Protein AF-F0W461-F1 (afdb_monomer_lite)

InterPro domains:
  IPR023214 HAD superfamily [G3DSA:3.40.50.1000] (3-139)
  IPR036882 Alba-like domain superfamily [G3DSA:3.30.110.20] (162-262)
  IPR036882 Alba-like domain superfamily [SSF82704] (161-247)

Radius of gyration: 21.93 Å; chains: 1; bounding box: 41×56×68 Å

pLDDT: mean 70.44, std 18.41, range [35.19, 96.44]

Sequence (263 aa):
MERFYESVEFSRNLRAMESAREVLKKFRPYFKVIAITKRPRTMERLTREWLDENFDEVFDRLIFVDFEDKSVLLEKKRDMYAKAKVKVAVGSDASVLPVGGGVKFSIMVNHVPWNEAEYPDTTKVSNWSGMAAVLQSIVDDLQLSYSDNIRPAPRLSSFEDDLVTISRKKPAGFYAHYITNKFEGQQRKSVRMQATYDAISTAIQATEVLRMEKKAIISKISTECAHDPSRPSRSRLVPRIELLLTRVQSEHAETATATKMLE

Structure (mmCIF, N/CA/C/O backbone):
data_AF-F0W461-F1
#
_entry.id   AF-F0W461-F1
#
loop_
_atom_site.group_PDB
_atom_site.id
_atom_site.type_symbol
_atom_site.label_atom_id
_atom_site.label_alt_id
_atom_site.label_comp_id
_atom_site.label_asym_id
_atom_site.label_entity_id
_atom_site.label_seq_id
_atom_site.pdbx_PDB_ins_code
_atom_site.Cartn_x
_atom_site.Cartn_y
_atom_site.Cartn_z
_atom_site.occupancy
_atom_site.B_iso_or_equiv
_atom_site.auth_seq_id
_atom_site.auth_comp_id
_atom_site.auth_asym_id
_atom_site.auth_atom_id
_atom_site.pdbx_PDB_model_num
ATOM 1 N N . MET A 1 1 ? 16.818 -1.080 -14.090 1.00 57.19 1 MET A N 1
ATOM 2 C CA . MET A 1 1 ? 16.153 -0.985 -12.771 1.00 57.19 1 MET A CA 1
ATOM 3 C C . MET A 1 1 ? 16.737 -1.965 -11.758 1.00 57.19 1 MET A C 1
ATOM 5 O O . MET A 1 1 ? 16.985 -1.537 -10.644 1.00 57.19 1 MET A O 1
ATOM 9 N N . GLU A 1 2 ? 17.031 -3.220 -12.124 1.00 58.91 2 GLU A N 1
ATOM 10 C CA . GLU A 1 2 ? 17.626 -4.222 -11.208 1.00 58.91 2 GLU A CA 1
ATOM 11 C C . GLU A 1 2 ? 18.912 -3.738 -10.512 1.00 58.91 2 GLU A C 1
ATOM 13 O O . GLU A 1 2 ? 18.986 -3.783 -9.288 1.00 58.91 2 GLU A O 1
ATOM 18 N N . ARG A 1 3 ? 19.835 -3.102 -11.251 1.00 66.88 3 ARG A N 1
ATOM 19 C CA . ARG A 1 3 ? 21.075 -2.523 -10.688 1.00 66.88 3 ARG A CA 1
ATOM 20 C C . ARG A 1 3 ? 20.871 -1.511 -9.550 1.00 66.88 3 ARG A C 1
ATOM 22 O O . ARG A 1 3 ? 21.762 -1.344 -8.729 1.00 66.88 3 ARG A O 1
ATOM 29 N N . PHE A 1 4 ? 19.736 -0.806 -9.504 1.00 75.88 4 PHE A N 1
ATOM 30 C CA . PHE A 1 4 ? 19.459 0.140 -8.415 1.00 75.88 4 PHE A CA 1
ATOM 31 C C . PHE A 1 4 ? 19.073 -0.592 -7.128 1.00 75.88 4 PHE A C 1
ATOM 33 O O . PHE A 1 4 ? 19.541 -0.229 -6.055 1.00 75.88 4 PHE A O 1
ATOM 40 N N . TYR A 1 5 ? 18.267 -1.649 -7.229 1.00 72.69 5 TYR A N 1
ATOM 41 C CA . TYR A 1 5 ? 17.837 -2.431 -6.068 1.00 72.69 5 TYR A CA 1
ATOM 42 C C . TYR A 1 5 ? 18.976 -3.234 -5.431 1.00 72.69 5 TYR A C 1
ATOM 44 O O . TYR A 1 5 ? 18.935 -3.511 -4.237 1.00 72.69 5 TYR A O 1
ATOM 52 N N . GLU A 1 6 ? 20.005 -3.551 -6.213 1.00 73.62 6 GLU A N 1
ATOM 53 C CA . GLU A 1 6 ? 21.242 -4.192 -5.752 1.00 73.62 6 GLU A CA 1
ATOM 54 C C . GLU A 1 6 ? 22.267 -3.191 -5.192 1.00 73.62 6 GLU A C 1
ATOM 56 O O . GLU A 1 6 ? 23.310 -3.588 -4.676 1.00 73.62 6 GLU A O 1
ATOM 61 N N . SER A 1 7 ? 22.000 -1.884 -5.289 1.00 76.00 7 SER A N 1
ATOM 62 C CA . SER A 1 7 ? 22.949 -0.858 -4.860 1.00 76.00 7 SER A CA 1
ATOM 63 C C . SER A 1 7 ? 23.025 -0.714 -3.333 1.00 76.00 7 SER A C 1
ATOM 65 O O . SER A 1 7 ? 22.067 -0.961 -2.590 1.00 76.00 7 SER A O 1
ATOM 67 N N . VAL A 1 8 ? 24.177 -0.232 -2.855 1.00 73.31 8 VAL A N 1
ATOM 68 C CA . VAL A 1 8 ? 24.368 0.179 -1.450 1.00 73.31 8 VAL A CA 1
ATOM 69 C C . VAL A 1 8 ? 23.391 1.295 -1.076 1.00 73.31 8 VAL A C 1
ATOM 71 O O . VAL A 1 8 ? 22.856 1.306 0.030 1.00 73.31 8 VAL A O 1
ATOM 74 N N . GLU A 1 9 ? 23.101 2.185 -2.025 1.00 77.56 9 GLU A N 1
ATOM 75 C CA . GLU A 1 9 ? 22.198 3.312 -1.820 1.00 77.56 9 GLU A CA 1
ATOM 76 C C . GLU A 1 9 ? 20.792 2.844 -1.435 1.00 77.56 9 GLU A C 1
ATOM 78 O O . GLU A 1 9 ? 20.212 3.312 -0.458 1.00 77.56 9 GLU A O 1
ATOM 83 N N . PHE A 1 10 ? 20.271 1.843 -2.146 1.00 74.44 10 PHE A N 1
ATOM 84 C CA . PHE A 1 10 ? 18.963 1.276 -1.845 1.00 74.44 10 PHE A CA 1
ATOM 85 C C . PHE A 1 10 ? 18.960 0.455 -0.549 1.00 74.44 10 PHE A C 1
ATOM 87 O O . PHE A 1 10 ? 18.017 0.543 0.232 1.00 74.44 10 PHE A O 1
ATOM 94 N N . SER A 1 11 ? 19.998 -0.355 -0.324 1.00 69.12 11 SER A N 1
ATOM 95 C CA . SER A 1 11 ? 20.036 -1.299 0.802 1.00 69.12 11 SER A CA 1
ATOM 96 C C . SER A 1 11 ? 20.380 -0.663 2.150 1.00 69.12 11 SER A C 1
ATOM 98 O O . SER A 1 11 ? 20.029 -1.236 3.178 1.00 69.12 11 SER A O 1
ATOM 100 N N . ARG A 1 12 ? 21.065 0.489 2.173 1.00 69.94 12 ARG A N 1
ATOM 101 C CA . ARG A 1 12 ? 21.539 1.118 3.421 1.00 69.94 12 ARG A CA 1
ATOM 102 C C . ARG A 1 12 ? 21.211 2.600 3.566 1.00 69.94 12 ARG A C 1
ATOM 104 O O . ARG A 1 12 ? 21.126 3.073 4.694 1.00 69.94 12 ARG A O 1
ATOM 111 N N . ASN A 1 13 ? 21.017 3.327 2.466 1.00 79.62 13 ASN A N 1
ATOM 112 C CA . ASN A 1 13 ? 20.904 4.790 2.501 1.00 79.62 13 ASN A CA 1
ATOM 113 C C . ASN A 1 13 ? 19.500 5.306 2.166 1.00 79.62 13 ASN A C 1
ATOM 115 O O . ASN A 1 13 ? 19.282 6.518 2.167 1.00 79.62 13 ASN A O 1
ATOM 119 N N . LEU A 1 14 ? 18.533 4.421 1.903 1.00 82.69 14 LEU A N 1
ATOM 120 C CA . LEU A 1 14 ? 17.164 4.835 1.632 1.00 82.69 14 LEU A CA 1
ATOM 121 C C . LEU A 1 14 ? 16.544 5.421 2.908 1.00 82.69 14 LEU A C 1
ATOM 123 O O . LEU A 1 14 ? 16.196 4.693 3.834 1.00 82.69 14 LEU A O 1
ATOM 127 N N . ARG A 1 15 ? 16.405 6.746 2.956 1.00 86.62 15 ARG A N 1
ATOM 128 C CA . ARG A 1 15 ? 15.787 7.456 4.081 1.00 86.62 15 ARG A CA 1
ATOM 129 C C . ARG A 1 15 ? 14.296 7.647 3.846 1.00 86.62 15 ARG A C 1
ATOM 131 O O . ARG A 1 15 ? 13.865 7.910 2.722 1.00 86.62 15 ARG A O 1
ATOM 138 N N . ALA A 1 16 ? 13.509 7.536 4.911 1.00 88.94 16 ALA A N 1
ATOM 139 C CA . ALA A 1 16 ? 12.128 7.990 4.876 1.00 88.94 16 ALA A CA 1
ATOM 140 C C . ALA A 1 16 ? 12.073 9.510 4.684 1.00 88.94 16 ALA A C 1
ATOM 142 O O . ALA A 1 16 ? 12.964 10.242 5.119 1.00 88.94 16 ALA A O 1
ATOM 143 N N . MET A 1 17 ? 11.022 9.980 4.015 1.00 88.75 17 MET A N 1
ATOM 144 C CA . MET A 1 17 ? 10.790 11.414 3.891 1.00 88.75 17 MET A CA 1
ATOM 145 C C . MET A 1 17 ? 10.491 12.013 5.264 1.00 88.75 17 MET A C 1
ATOM 147 O O . MET A 1 17 ? 9.728 11.442 6.045 1.00 88.75 17 MET A O 1
ATOM 151 N N . GLU A 1 18 ? 11.066 13.183 5.525 1.00 89.19 18 GLU A N 1
ATOM 152 C CA . GLU A 1 18 ? 10.850 13.924 6.763 1.00 89.19 18 GLU A CA 1
ATOM 153 C C . GLU A 1 18 ? 9.355 14.181 7.005 1.00 89.19 18 GLU A C 1
ATOM 155 O O . GLU A 1 18 ? 8.600 14.455 6.069 1.00 89.19 18 GLU A O 1
ATOM 160 N N . SER A 1 19 ? 8.926 14.081 8.266 1.00 92.06 19 SER A N 1
ATOM 161 C CA . SER A 1 19 ? 7.537 14.260 8.723 1.00 92.06 19 SER A CA 1
ATOM 162 C C . SER A 1 19 ? 6.513 13.237 8.200 1.00 92.06 19 SER A C 1
ATOM 164 O O . SER A 1 19 ? 5.356 13.260 8.622 1.00 92.06 19 SER A O 1
ATOM 166 N N . ALA A 1 20 ? 6.880 12.330 7.286 1.00 93.75 20 ALA A N 1
ATOM 167 C CA . ALA A 1 20 ? 5.930 11.386 6.694 1.00 93.75 20 ALA A CA 1
ATOM 168 C C . ALA A 1 20 ? 5.354 10.417 7.733 1.00 93.75 20 ALA A C 1
ATOM 170 O O . ALA A 1 20 ? 4.150 10.154 7.750 1.00 93.75 20 ALA A O 1
ATOM 171 N N . ARG A 1 21 ? 6.214 9.893 8.613 1.00 94.56 21 ARG A N 1
ATOM 172 C CA . ARG A 1 21 ? 5.827 8.948 9.663 1.00 94.56 21 ARG A CA 1
ATOM 173 C C . ARG A 1 21 ? 4.859 9.597 10.646 1.00 94.56 21 ARG A C 1
ATOM 175 O O . ARG A 1 21 ? 3.813 9.028 10.943 1.00 94.56 21 ARG A O 1
ATOM 182 N N . GLU A 1 22 ? 5.202 10.782 11.130 1.00 94.69 22 GLU A N 1
ATOM 183 C CA . GLU A 1 22 ? 4.470 11.534 12.145 1.00 94.69 22 GLU A CA 1
ATOM 184 C C . GLU A 1 22 ? 3.078 11.906 11.635 1.00 94.69 22 GLU A C 1
ATOM 186 O O . GLU A 1 22 ? 2.077 11.694 12.323 1.00 94.69 22 GLU A O 1
ATOM 191 N N . VAL A 1 23 ? 3.007 12.392 10.393 1.00 95.69 23 VAL A N 1
ATOM 192 C CA . VAL A 1 23 ? 1.745 12.754 9.748 1.00 95.69 23 VAL A CA 1
ATOM 193 C C . VAL A 1 23 ? 0.872 11.521 9.551 1.00 95.69 23 VAL A C 1
ATOM 195 O O . VAL A 1 23 ? -0.271 11.514 9.997 1.00 95.69 23 VAL A O 1
ATOM 198 N N . LEU A 1 24 ? 1.390 10.441 8.962 1.00 95.19 24 LEU A N 1
ATOM 199 C CA . LEU A 1 24 ? 0.585 9.234 8.758 1.00 95.19 24 LEU A CA 1
ATOM 200 C C . LEU A 1 24 ? 0.122 8.613 10.084 1.00 95.19 24 LEU A C 1
ATOM 202 O O . LEU A 1 24 ? -1.032 8.196 10.190 1.00 95.19 24 LEU A O 1
ATOM 206 N N . LYS A 1 25 ? 0.976 8.602 11.118 1.00 93.75 25 LYS A N 1
ATOM 207 C CA . LYS A 1 25 ? 0.617 8.084 12.447 1.00 93.75 25 LYS A CA 1
ATOM 208 C C . LYS A 1 25 ? -0.496 8.914 13.093 1.00 93.75 25 LYS A C 1
ATOM 210 O O . LYS A 1 25 ? -1.434 8.328 13.629 1.00 93.75 25 LYS A O 1
ATOM 215 N N . LYS A 1 26 ? -0.459 10.249 12.966 1.00 94.50 26 LYS A N 1
ATOM 216 C CA . LYS A 1 26 ? -1.518 11.157 13.451 1.00 94.50 26 LYS A CA 1
ATOM 217 C C . LYS A 1 26 ? -2.892 10.841 12.851 1.00 94.50 26 LYS A C 1
ATOM 219 O O . LYS A 1 26 ? -3.898 10.999 13.535 1.00 94.50 26 LYS A O 1
ATOM 224 N N . PHE A 1 27 ? -2.940 10.397 11.596 1.00 95.06 27 PHE A N 1
ATOM 225 C CA . PHE A 1 27 ? -4.190 10.175 10.864 1.00 95.06 27 PHE A CA 1
ATOM 226 C C . PHE A 1 27 ? -4.695 8.720 10.869 1.00 95.06 27 PHE A C 1
ATOM 228 O O . PHE A 1 27 ? -5.813 8.465 10.418 1.00 95.06 27 PHE A O 1
ATOM 235 N N . ARG A 1 28 ? -3.953 7.772 11.459 1.00 93.44 28 ARG A N 1
ATOM 236 C CA . ARG A 1 28 ? -4.424 6.390 11.692 1.00 93.44 28 ARG A CA 1
ATOM 237 C C . ARG A 1 28 ? -5.788 6.253 12.386 1.00 93.44 28 ARG A C 1
ATOM 239 O O . ARG A 1 28 ? -6.515 5.332 12.027 1.00 93.44 28 ARG A O 1
ATOM 246 N N . PRO A 1 29 ? -6.172 7.115 13.347 1.00 94.12 29 PRO A N 1
ATOM 247 C CA . PRO A 1 29 ? -7.510 7.063 13.935 1.00 94.12 29 PRO A CA 1
ATOM 248 C C . PRO A 1 29 ? -8.658 7.181 12.940 1.00 94.12 29 PRO A C 1
ATOM 250 O O . PRO A 1 29 ? -9.742 6.672 13.204 1.00 94.12 29 PRO A O 1
ATOM 253 N N . TYR A 1 30 ? -8.419 7.837 11.806 1.00 94.44 30 TYR A N 1
ATOM 254 C CA . TYR A 1 30 ? -9.434 8.108 10.792 1.00 94.44 30 TYR A CA 1
ATOM 255 C C . TYR A 1 30 ? -9.318 7.169 9.588 1.00 94.44 30 TYR A C 1
ATOM 257 O O . TYR A 1 30 ? -10.312 6.882 8.919 1.00 94.44 30 TYR A O 1
ATOM 265 N N . PHE A 1 31 ? -8.109 6.674 9.299 1.00 93.25 31 PHE A N 1
ATOM 266 C CA . PHE A 1 31 ? -7.825 5.900 8.096 1.00 93.25 31 PHE A CA 1
ATOM 267 C C . PHE A 1 31 ? -7.134 4.573 8.392 1.00 93.25 31 PHE A C 1
ATOM 269 O O . PHE A 1 31 ? -6.192 4.495 9.176 1.00 93.25 31 PHE A O 1
ATOM 276 N N . LYS A 1 32 ? -7.514 3.547 7.624 1.00 91.19 32 LYS A N 1
ATOM 277 C CA . LYS A 1 32 ? -6.638 2.395 7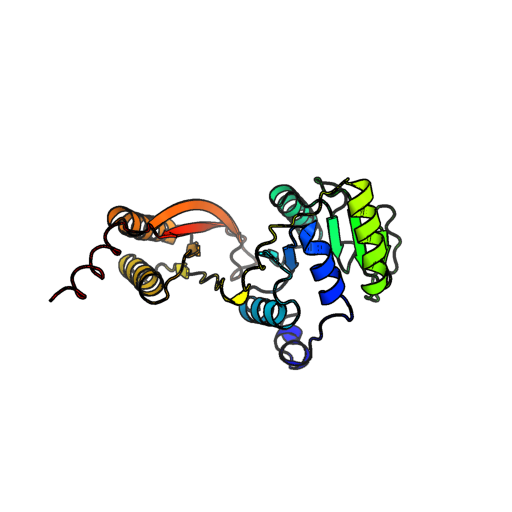.389 1.00 91.19 32 LYS A CA 1
ATOM 278 C C . LYS A 1 32 ? -5.603 2.764 6.337 1.00 91.19 32 LYS A C 1
ATOM 280 O O . LYS A 1 32 ? -5.967 3.230 5.256 1.00 91.19 32 LYS A O 1
ATOM 285 N N . VAL A 1 33 ? -4.333 2.520 6.631 1.00 93.75 33 VAL A N 1
ATOM 286 C CA . VAL A 1 33 ? -3.217 2.947 5.784 1.00 93.75 33 VAL A CA 1
ATOM 287 C C . VAL A 1 33 ? -2.621 1.733 5.082 1.00 93.75 33 VAL A C 1
ATOM 289 O O . VAL A 1 33 ? -2.195 0.768 5.715 1.00 93.75 33 VAL A O 1
ATOM 292 N N . ILE A 1 34 ? -2.585 1.772 3.751 1.00 91.19 34 ILE A N 1
ATOM 293 C CA . ILE A 1 34 ? -2.078 0.681 2.914 1.00 91.19 34 ILE A CA 1
ATOM 294 C C . ILE A 1 34 ? -0.915 1.208 2.078 1.00 91.19 34 ILE A C 1
ATOM 296 O O . ILE A 1 34 ? -1.069 2.178 1.339 1.00 91.19 34 ILE A O 1
ATOM 300 N N . ALA A 1 35 ? 0.235 0.543 2.157 1.00 91.94 35 ALA A N 1
ATOM 301 C CA . ALA A 1 35 ? 1.358 0.796 1.268 1.00 91.94 35 ALA A CA 1
ATOM 302 C C . ALA A 1 35 ? 1.169 0.015 -0.038 1.00 91.94 35 ALA A C 1
ATOM 304 O O . ALA A 1 35 ? 0.928 -1.193 -0.021 1.00 91.94 35 ALA A O 1
ATOM 305 N N . ILE A 1 36 ? 1.301 0.689 -1.181 1.00 88.00 36 ILE A N 1
ATOM 306 C CA . ILE A 1 36 ? 1.230 0.064 -2.507 1.00 88.00 36 ILE A CA 1
ATOM 307 C C . ILE A 1 36 ? 2.502 0.420 -3.267 1.00 88.00 36 ILE A C 1
ATOM 309 O O . ILE A 1 36 ? 2.818 1.596 -3.432 1.00 88.00 36 ILE A O 1
ATOM 313 N N . THR A 1 37 ? 3.246 -0.585 -3.726 1.00 86.94 37 THR A N 1
ATOM 314 C CA . THR A 1 37 ? 4.564 -0.373 -4.333 1.00 86.94 37 THR A CA 1
ATOM 315 C C . THR A 1 37 ? 4.760 -1.178 -5.613 1.00 86.94 37 THR A C 1
ATOM 317 O O . THR A 1 37 ? 4.318 -2.319 -5.719 1.00 86.94 37 THR A O 1
ATOM 320 N N . LYS A 1 38 ? 5.447 -0.584 -6.593 1.00 81.31 38 LYS A N 1
ATOM 321 C CA . LYS A 1 38 ? 5.915 -1.262 -7.809 1.00 81.31 38 LYS A CA 1
ATOM 322 C C . LYS A 1 38 ? 7.389 -1.617 -7.605 1.00 81.31 38 LYS A C 1
ATOM 324 O O . LYS A 1 38 ? 8.271 -0.847 -7.973 1.00 81.31 38 LYS A O 1
ATOM 329 N N . ARG A 1 39 ? 7.649 -2.739 -6.933 1.00 77.62 39 ARG A N 1
ATOM 330 C CA . ARG A 1 39 ? 8.998 -3.266 -6.665 1.00 77.62 39 ARG A CA 1
ATOM 331 C C . ARG A 1 39 ? 9.071 -4.736 -7.076 1.00 77.62 39 ARG A C 1
ATOM 333 O O . ARG A 1 39 ? 8.047 -5.419 -7.004 1.00 77.62 39 ARG A O 1
ATOM 340 N N . PRO A 1 40 ? 10.255 -5.243 -7.468 1.00 73.25 40 PRO A N 1
ATOM 341 C CA . PRO A 1 40 ? 10.425 -6.665 -7.729 1.00 73.25 40 PRO A CA 1
ATOM 342 C C . PRO A 1 40 ? 10.106 -7.471 -6.472 1.00 73.25 40 PRO A C 1
ATOM 344 O O . PRO A 1 40 ? 10.426 -7.046 -5.361 1.00 73.25 40 PRO A O 1
ATOM 347 N N . ARG A 1 41 ? 9.531 -8.663 -6.648 1.00 73.00 41 ARG A N 1
ATOM 348 C CA . ARG A 1 41 ? 9.213 -9.568 -5.530 1.00 73.00 41 ARG A CA 1
ATOM 349 C C . ARG A 1 41 ? 10.443 -9.998 -4.738 1.00 73.00 41 ARG A C 1
ATOM 351 O O . ARG A 1 41 ? 10.345 -10.233 -3.543 1.00 73.00 41 ARG A O 1
ATOM 358 N N . THR A 1 42 ? 11.613 -10.021 -5.368 1.00 70.94 42 THR A N 1
ATOM 359 C CA . THR A 1 42 ? 12.894 -10.263 -4.690 1.00 70.94 42 THR A CA 1
ATOM 360 C C . THR A 1 42 ? 13.205 -9.225 -3.605 1.00 70.94 42 THR A C 1
ATOM 362 O O . THR A 1 42 ? 13.918 -9.538 -2.658 1.00 70.94 42 THR A O 1
ATOM 365 N N . MET A 1 43 ? 12.624 -8.021 -3.685 1.00 76.25 43 MET A N 1
ATOM 366 C CA . MET A 1 43 ? 12.817 -6.932 -2.717 1.00 76.25 43 MET A CA 1
ATOM 367 C C . MET A 1 43 ? 11.737 -6.886 -1.636 1.00 76.25 43 MET A C 1
ATOM 369 O O . MET A 1 43 ? 11.676 -5.926 -0.864 1.00 76.25 43 MET A O 1
ATOM 373 N N . GLU A 1 44 ? 10.852 -7.881 -1.590 1.00 79.88 44 GLU A N 1
ATOM 374 C CA . GLU A 1 44 ? 9.681 -7.851 -0.723 1.00 79.88 44 GLU A CA 1
ATOM 375 C C . GLU A 1 44 ? 10.056 -7.820 0.760 1.00 79.88 44 GLU A C 1
ATOM 377 O O . GLU A 1 44 ? 9.621 -6.915 1.473 1.00 79.88 44 GLU A O 1
ATOM 382 N N . ARG A 1 45 ? 10.925 -8.741 1.196 1.00 81.62 45 ARG A N 1
ATOM 383 C CA . ARG A 1 45 ? 11.397 -8.803 2.586 1.00 81.62 45 ARG A CA 1
ATOM 384 C C . ARG A 1 45 ? 12.051 -7.491 3.019 1.00 81.62 45 ARG A C 1
ATOM 386 O O . ARG A 1 45 ? 11.594 -6.873 3.972 1.00 81.62 45 ARG A O 1
ATOM 393 N N . LEU A 1 46 ? 13.030 -7.021 2.243 1.00 83.00 46 LEU A N 1
ATOM 394 C CA . LEU A 1 46 ? 13.744 -5.769 2.519 1.00 83.00 46 LEU A CA 1
ATOM 395 C C . LEU A 1 46 ? 12.798 -4.565 2.582 1.00 83.00 46 LEU A C 1
ATOM 397 O O . LEU A 1 46 ? 12.968 -3.676 3.404 1.00 83.00 46 LEU A O 1
ATOM 401 N N . THR A 1 47 ? 11.774 -4.525 1.726 1.00 87.69 47 THR A N 1
ATOM 402 C CA . THR A 1 47 ? 10.787 -3.437 1.745 1.00 87.69 47 THR A CA 1
ATOM 403 C C . THR A 1 47 ? 9.914 -3.485 2.998 1.00 87.69 47 THR A C 1
ATOM 405 O O . THR A 1 47 ? 9.594 -2.434 3.542 1.00 87.69 47 THR A O 1
ATOM 408 N N . ARG A 1 48 ? 9.522 -4.680 3.456 1.00 87.81 48 ARG A N 1
ATOM 409 C CA . ARG A 1 48 ? 8.734 -4.861 4.684 1.00 87.81 48 ARG A CA 1
ATOM 410 C C . ARG A 1 48 ? 9.530 -4.455 5.919 1.00 87.81 48 ARG A C 1
ATOM 412 O O . ARG A 1 48 ? 9.025 -3.673 6.711 1.00 87.81 48 ARG A O 1
ATOM 419 N N . GLU A 1 49 ? 10.764 -4.942 6.035 1.00 88.31 49 GLU A N 1
ATOM 420 C CA . GLU A 1 49 ? 11.690 -4.596 7.122 1.00 88.31 49 GLU A CA 1
ATOM 421 C C . GLU A 1 49 ? 11.923 -3.083 7.168 1.00 88.31 49 GLU A C 1
ATOM 423 O O . GLU A 1 49 ? 11.693 -2.450 8.193 1.00 88.31 49 GLU A O 1
ATOM 428 N N . TRP A 1 50 ? 12.238 -2.476 6.020 1.00 90.88 50 TRP A N 1
ATOM 429 C CA . TRP A 1 50 ? 12.439 -1.032 5.929 1.00 90.88 50 TRP A CA 1
ATOM 430 C C . TRP A 1 50 ? 11.195 -0.226 6.335 1.00 90.88 50 TRP A C 1
ATOM 432 O O . TRP A 1 50 ? 11.317 0.805 6.996 1.00 90.88 50 TRP A O 1
ATOM 442 N N . LEU A 1 51 ? 9.990 -0.673 5.955 1.00 93.06 51 LEU A N 1
ATOM 443 C CA . LEU A 1 51 ? 8.745 -0.016 6.362 1.00 93.06 51 LEU A CA 1
ATOM 444 C C . LEU A 1 51 ? 8.474 -0.173 7.860 1.00 93.06 51 LEU A C 1
ATOM 446 O O . LEU A 1 51 ? 8.052 0.797 8.475 1.00 93.06 51 LEU A O 1
ATOM 450 N N . ASP A 1 52 ? 8.730 -1.338 8.450 1.00 90.44 52 ASP A N 1
ATOM 451 C CA . ASP A 1 52 ? 8.573 -1.529 9.896 1.00 90.44 52 ASP A CA 1
ATOM 452 C C . ASP A 1 52 ? 9.549 -0.650 10.689 1.00 90.44 52 ASP A C 1
ATOM 454 O O . ASP A 1 52 ? 9.170 -0.063 11.698 1.00 90.44 52 ASP A O 1
ATOM 458 N N . GLU A 1 53 ? 10.788 -0.503 10.214 1.00 91.44 53 GLU A N 1
ATOM 459 C CA . GLU A 1 53 ? 11.804 0.340 10.855 1.00 91.44 53 GLU A CA 1
ATOM 460 C C . GLU A 1 53 ? 11.471 1.836 10.763 1.00 91.44 53 GLU A C 1
ATOM 462 O O . GLU A 1 53 ? 11.587 2.575 11.743 1.00 91.44 53 GLU A O 1
ATOM 467 N N . ASN A 1 54 ? 11.047 2.301 9.585 1.00 93.56 54 ASN A N 1
ATOM 468 C CA . ASN A 1 54 ? 10.865 3.730 9.314 1.00 93.56 54 ASN A CA 1
ATOM 469 C C . ASN A 1 54 ? 9.436 4.227 9.575 1.00 93.56 54 ASN A C 1
ATOM 471 O O . ASN A 1 54 ? 9.218 5.417 9.794 1.00 93.56 54 ASN A O 1
ATOM 475 N N . PHE A 1 55 ? 8.455 3.329 9.537 1.00 94.00 55 PHE A N 1
ATOM 476 C CA . PHE A 1 55 ? 7.026 3.617 9.635 1.00 94.00 55 PHE A CA 1
ATOM 477 C C . PHE A 1 55 ? 6.345 2.654 10.613 1.00 94.00 55 PHE A C 1
ATOM 479 O O . PHE A 1 55 ? 5.266 2.121 10.344 1.00 94.00 55 PHE A O 1
ATOM 486 N N . ASP A 1 56 ? 6.985 2.453 11.765 1.00 89.56 56 ASP A N 1
ATOM 487 C CA . ASP A 1 56 ? 6.493 1.577 12.824 1.00 89.56 56 ASP A CA 1
ATOM 488 C C . ASP A 1 56 ? 5.046 1.911 13.220 1.00 89.56 56 ASP A C 1
ATOM 490 O O . ASP A 1 56 ? 4.702 3.065 13.514 1.00 89.56 56 ASP A O 1
ATOM 494 N N . GLU A 1 57 ? 4.212 0.871 13.201 1.00 88.06 57 GLU A N 1
ATOM 495 C CA . GLU A 1 57 ? 2.768 0.908 13.441 1.00 88.06 57 GLU A CA 1
ATOM 496 C C . GLU A 1 57 ? 1.979 1.841 12.507 1.00 88.06 57 GLU A C 1
ATOM 498 O O . GLU A 1 57 ? 0.880 2.261 12.863 1.00 88.06 57 GLU A O 1
ATOM 503 N N . VAL A 1 58 ? 2.490 2.185 11.320 1.00 93.25 58 VAL A N 1
ATOM 504 C CA . VAL A 1 58 ? 1.780 3.066 10.375 1.00 93.25 58 VAL A CA 1
ATOM 505 C C . VAL A 1 58 ? 0.919 2.294 9.389 1.00 93.25 58 VAL A C 1
ATOM 507 O O . VAL A 1 58 ? -0.227 2.676 9.169 1.00 93.25 58 VAL A O 1
ATOM 510 N N . PHE A 1 59 ? 1.451 1.238 8.777 1.00 93.19 59 PHE A N 1
ATOM 511 C CA . PHE A 1 59 ? 0.809 0.557 7.654 1.00 93.19 59 PHE A CA 1
ATOM 512 C C . PHE A 1 59 ? 0.103 -0.721 8.094 1.00 93.19 59 PHE A C 1
ATOM 514 O O . PHE A 1 59 ? 0.720 -1.639 8.620 1.00 93.19 59 PHE A O 1
ATOM 521 N N . ASP A 1 60 ? -1.191 -0.826 7.802 1.00 86.50 60 ASP A N 1
ATOM 522 C CA . ASP A 1 60 ? -1.978 -2.026 8.098 1.00 86.50 60 ASP A CA 1
ATOM 523 C C . ASP A 1 60 ? -1.721 -3.149 7.088 1.00 86.50 60 ASP A C 1
ATOM 525 O O . ASP A 1 60 ? -1.978 -4.324 7.360 1.00 86.50 60 ASP A O 1
ATOM 529 N N . ARG A 1 61 ? -1.262 -2.787 5.884 1.00 86.25 61 ARG A N 1
ATOM 530 C CA . ARG A 1 61 ? -1.002 -3.727 4.794 1.00 86.25 61 ARG A CA 1
ATOM 531 C C . ARG A 1 61 ? -0.003 -3.164 3.789 1.00 86.25 61 ARG A C 1
ATOM 533 O O . ARG A 1 61 ? 0.002 -1.968 3.512 1.00 86.25 61 ARG A O 1
ATOM 540 N N . LEU A 1 62 ? 0.761 -4.061 3.171 1.00 86.88 62 LEU A N 1
ATOM 541 C CA . LEU A 1 62 ? 1.604 -3.796 2.008 1.00 86.88 62 LEU A CA 1
ATOM 542 C C . LEU A 1 62 ? 1.118 -4.615 0.804 1.00 86.88 62 LEU A C 1
ATOM 544 O O . LEU A 1 62 ? 0.800 -5.798 0.934 1.00 86.88 62 LEU A O 1
ATOM 548 N N . ILE A 1 63 ? 1.047 -3.981 -0.365 1.00 82.44 63 ILE A N 1
ATOM 549 C CA . ILE A 1 63 ? 0.668 -4.599 -1.637 1.00 82.44 63 ILE A CA 1
ATOM 550 C C . ILE A 1 63 ? 1.754 -4.295 -2.669 1.00 82.44 63 ILE A C 1
ATOM 552 O O . ILE A 1 63 ? 2.092 -3.139 -2.917 1.00 82.44 63 ILE A O 1
ATOM 556 N N . PHE A 1 64 ? 2.269 -5.342 -3.305 1.00 79.31 64 PHE A N 1
ATOM 557 C CA . PHE A 1 64 ? 3.189 -5.216 -4.432 1.00 79.31 64 PHE A CA 1
ATOM 558 C C . PHE A 1 64 ? 2.434 -5.366 -5.742 1.00 79.31 64 PHE A C 1
ATOM 560 O O . PHE A 1 64 ? 1.615 -6.277 -5.900 1.00 79.31 64 PHE A O 1
ATOM 567 N N . VAL A 1 65 ? 2.772 -4.492 -6.678 1.00 75.00 65 VAL A N 1
ATOM 568 C CA . VAL A 1 65 ? 2.269 -4.481 -8.045 1.00 75.00 65 VAL A CA 1
ATOM 569 C C . VAL A 1 65 ? 3.390 -4.942 -8.962 1.00 75.00 65 VAL A C 1
ATOM 571 O O . VAL A 1 65 ? 4.496 -4.399 -8.906 1.00 75.00 65 VAL A O 1
ATOM 574 N N . ASP A 1 66 ? 3.109 -5.950 -9.784 1.00 70.25 66 ASP A N 1
ATOM 575 C CA . ASP A 1 66 ? 4.108 -6.542 -10.672 1.00 70.25 66 ASP A CA 1
ATOM 576 C C . ASP A 1 66 ? 4.455 -5.587 -11.840 1.00 70.25 66 ASP A C 1
ATOM 578 O O . ASP A 1 66 ? 3.732 -4.629 -12.141 1.00 70.25 66 ASP A O 1
ATOM 582 N N . PHE A 1 67 ? 5.620 -5.793 -12.465 1.00 60.06 67 PHE A N 1
ATOM 583 C CA . PHE A 1 67 ? 6.095 -4.945 -13.561 1.00 60.06 67 PHE A CA 1
ATOM 584 C C . PHE A 1 67 ? 5.292 -5.193 -14.832 1.00 60.06 67 PHE A C 1
ATOM 586 O O . PHE A 1 67 ? 5.553 -6.143 -15.560 1.00 60.06 67 PHE A O 1
ATOM 593 N N . GLU A 1 68 ? 4.359 -4.294 -15.114 1.00 60.72 68 GLU A N 1
ATOM 594 C CA . GLU A 1 68 ? 3.621 -4.279 -16.376 1.00 60.72 68 GLU A CA 1
ATOM 595 C C . GLU A 1 68 ? 3.689 -2.904 -17.048 1.00 60.72 68 GLU A C 1
ATOM 597 O O . GLU A 1 68 ? 4.111 -1.908 -16.427 1.00 60.72 68 GLU A O 1
ATOM 602 N N . ASP A 1 69 ? 3.294 -2.885 -18.324 1.00 60.00 69 ASP A N 1
ATOM 603 C CA . ASP A 1 69 ? 3.152 -1.689 -19.152 1.00 60.00 69 ASP A CA 1
ATOM 604 C C . ASP A 1 69 ? 2.249 -0.643 -18.486 1.00 60.00 69 ASP A C 1
ATOM 606 O O . ASP A 1 69 ? 1.342 -0.956 -17.711 1.00 60.00 69 ASP A O 1
ATOM 610 N N . LYS A 1 70 ? 2.505 0.639 -18.775 1.00 65.56 70 LYS A N 1
ATOM 611 C CA . LYS A 1 70 ? 1.897 1.775 -18.058 1.00 65.56 70 LYS A CA 1
ATOM 612 C C . LYS A 1 70 ? 0.362 1.799 -18.134 1.00 65.56 70 LYS A C 1
ATOM 614 O O . LYS A 1 70 ? -0.278 2.148 -17.145 1.00 65.56 70 LYS A O 1
ATOM 619 N N . SER A 1 71 ? -0.224 1.418 -19.270 1.00 66.00 71 SER A N 1
ATOM 620 C CA . SER A 1 71 ? -1.683 1.340 -19.451 1.00 66.00 71 SER A CA 1
ATOM 621 C C . SER A 1 71 ? -2.307 0.244 -18.582 1.00 66.00 71 SER A C 1
ATOM 623 O O . SER A 1 71 ? -3.244 0.514 -17.833 1.00 66.00 71 SER A O 1
ATOM 625 N N . VAL A 1 72 ? -1.721 -0.955 -18.597 1.00 70.88 72 VAL A N 1
ATOM 626 C CA . VAL A 1 72 ? -2.158 -2.106 -17.788 1.00 70.88 72 VAL A CA 1
ATOM 627 C C . VAL A 1 72 ? -1.989 -1.822 -16.288 1.00 70.88 72 VAL A C 1
ATOM 629 O O . VAL A 1 72 ? -2.829 -2.191 -15.467 1.00 70.88 72 VAL A O 1
ATOM 632 N N . LEU A 1 73 ? -0.940 -1.079 -15.918 1.00 72.19 73 LEU A N 1
ATOM 633 C CA . LEU A 1 73 ? -0.685 -0.664 -14.540 1.00 72.19 73 LEU A CA 1
ATOM 634 C C . LEU A 1 73 ? -1.808 0.214 -13.966 1.00 72.19 73 LEU A C 1
ATOM 636 O O . LEU A 1 73 ? -2.170 0.048 -12.799 1.00 72.19 73 LEU A O 1
ATOM 640 N N . LEU A 1 74 ? -2.338 1.159 -14.748 1.00 75.81 74 LEU A N 1
ATOM 641 C CA . LEU A 1 74 ? -3.406 2.058 -14.301 1.00 75.81 74 LEU A CA 1
ATOM 642 C C . LEU A 1 74 ? -4.713 1.304 -14.053 1.00 75.81 74 LEU A C 1
ATOM 644 O O . LEU A 1 74 ? -5.347 1.509 -13.017 1.00 75.81 74 LEU A O 1
ATOM 648 N N . GLU A 1 75 ? -5.087 0.409 -14.965 1.00 76.12 75 GLU A N 1
ATOM 649 C CA . GLU A 1 75 ? -6.280 -0.430 -14.836 1.00 76.12 75 GLU A CA 1
ATOM 650 C C . GLU A 1 75 ? -6.186 -1.336 -13.602 1.00 76.12 75 GLU A C 1
ATOM 652 O O . GLU A 1 75 ? -7.051 -1.293 -12.726 1.00 76.12 75 GLU A O 1
ATOM 657 N N . LYS A 1 76 ? -5.060 -2.037 -13.425 1.00 75.12 76 LYS A N 1
ATOM 658 C CA . LYS A 1 76 ? -4.846 -2.871 -12.235 1.00 75.12 76 LYS A CA 1
ATOM 659 C C . LYS A 1 76 ? -4.837 -2.074 -10.939 1.00 75.12 76 LYS A C 1
ATOM 661 O O . LYS A 1 76 ? -5.372 -2.542 -9.934 1.00 75.12 76 LYS A O 1
ATOM 666 N N . LYS A 1 77 ? -4.235 -0.878 -10.917 1.00 78.12 77 LYS A N 1
ATOM 667 C CA . LYS A 1 77 ? -4.292 -0.002 -9.737 1.00 78.12 77 LYS A CA 1
ATOM 668 C C . LYS A 1 77 ? -5.726 0.394 -9.413 1.00 78.12 77 LYS A C 1
ATOM 670 O O . LYS A 1 77 ? -6.095 0.307 -8.246 1.00 78.12 77 LYS A O 1
ATOM 675 N N . ARG A 1 78 ? -6.539 0.758 -10.410 1.00 80.56 78 ARG A N 1
ATOM 676 C CA . ARG A 1 78 ? -7.968 1.046 -10.204 1.00 80.56 78 ARG A CA 1
ATOM 677 C C . ARG A 1 78 ? -8.694 -0.151 -9.597 1.00 80.56 78 ARG A C 1
ATOM 679 O O . ARG A 1 78 ? -9.353 0.016 -8.575 1.00 80.56 78 ARG A O 1
ATOM 686 N N . ASP A 1 79 ? -8.487 -1.352 -10.129 1.00 79.12 79 ASP A N 1
ATOM 687 C CA . ASP A 1 79 ? -9.093 -2.574 -9.591 1.00 79.12 79 ASP A CA 1
ATOM 688 C C . ASP A 1 79 ? -8.659 -2.863 -8.154 1.00 79.12 79 ASP A C 1
ATOM 690 O O . ASP A 1 79 ? -9.479 -3.192 -7.296 1.00 79.12 79 ASP A O 1
ATOM 694 N N . MET A 1 80 ? -7.363 -2.733 -7.859 1.00 78.69 80 MET A N 1
ATOM 695 C CA . MET A 1 80 ? -6.841 -2.917 -6.504 1.00 78.69 80 MET A CA 1
ATOM 696 C C . MET A 1 80 ? -7.420 -1.889 -5.537 1.00 78.69 80 MET A C 1
ATOM 698 O O . MET A 1 80 ? -7.769 -2.241 -4.411 1.00 78.69 80 MET A O 1
ATOM 702 N N . TYR A 1 81 ? -7.538 -0.634 -5.966 1.00 84.69 81 TYR A N 1
ATOM 703 C CA . TYR A 1 81 ? -8.044 0.452 -5.135 1.00 84.69 81 TYR A CA 1
ATOM 704 C C . TYR A 1 81 ? -9.539 0.266 -4.880 1.00 84.69 81 TYR A C 1
ATOM 706 O O . TYR A 1 81 ? -9.975 0.398 -3.737 1.00 84.69 81 TYR A O 1
ATOM 714 N N . ALA A 1 82 ? -10.302 -0.152 -5.892 1.00 83.19 82 ALA A N 1
ATOM 715 C CA . ALA A 1 82 ? -11.704 -0.522 -5.750 1.00 83.19 82 ALA A CA 1
ATOM 716 C C . ALA A 1 82 ? -11.882 -1.707 -4.783 1.00 83.19 82 ALA A C 1
ATOM 718 O O . ALA A 1 82 ? -12.660 -1.616 -3.831 1.00 83.19 82 ALA A O 1
ATOM 719 N N . LYS A 1 83 ? -11.102 -2.788 -4.949 1.00 80.62 83 LYS A N 1
ATOM 720 C CA . LYS A 1 83 ? -11.111 -3.965 -4.055 1.00 80.62 83 LYS A CA 1
ATOM 721 C C . LYS A 1 83 ? -10.758 -3.599 -2.611 1.00 80.62 83 LYS A C 1
ATOM 723 O O . LYS A 1 83 ? -11.384 -4.098 -1.678 1.00 80.62 83 LYS A O 1
ATOM 728 N N . ALA A 1 84 ? -9.776 -2.720 -2.421 1.00 78.38 84 ALA A N 1
ATOM 729 C CA . ALA A 1 84 ? -9.364 -2.223 -1.110 1.00 78.38 84 ALA A CA 1
ATOM 730 C C . ALA A 1 84 ? -10.242 -1.067 -0.588 1.00 78.38 84 ALA A C 1
ATOM 732 O O . ALA A 1 84 ? -10.007 -0.589 0.520 1.00 78.38 84 ALA A O 1
ATOM 733 N N . LYS A 1 85 ? -11.262 -0.642 -1.351 1.00 87.00 85 LYS A N 1
ATOM 734 C CA . LYS A 1 85 ? -12.169 0.477 -1.040 1.00 87.00 85 LYS A CA 1
ATOM 735 C C . LYS A 1 85 ? -11.427 1.781 -0.711 1.00 87.00 85 LYS A C 1
ATOM 737 O O . LYS A 1 85 ? -11.856 2.541 0.157 1.00 87.00 85 LYS A O 1
ATOM 742 N N . VAL A 1 86 ? -10.320 2.036 -1.406 1.00 89.44 86 VAL A N 1
ATOM 743 C CA . VAL A 1 86 ? -9.470 3.218 -1.212 1.00 89.44 86 VAL A CA 1
ATOM 744 C C . VAL A 1 86 ? -10.267 4.485 -1.518 1.00 89.44 86 VAL A C 1
ATOM 746 O O . VAL A 1 86 ? -10.869 4.606 -2.582 1.00 89.44 86 VAL A O 1
ATOM 749 N N . LYS A 1 87 ? -10.260 5.436 -0.579 1.00 92.06 87 LYS A N 1
ATOM 750 C CA . LYS A 1 87 ? -10.891 6.759 -0.738 1.00 92.06 87 LYS A CA 1
ATOM 751 C C . LYS A 1 87 ? -9.889 7.867 -1.018 1.00 92.06 87 LYS A C 1
ATOM 753 O O . LYS A 1 87 ? -10.227 8.801 -1.739 1.00 92.06 87 LYS A O 1
ATOM 758 N N . VAL A 1 88 ? -8.679 7.729 -0.488 1.00 94.25 88 VAL A N 1
ATOM 759 C CA . VAL A 1 88 ? -7.588 8.691 -0.624 1.00 94.25 88 VAL A CA 1
ATOM 760 C C . VAL A 1 88 ? -6.380 7.956 -1.188 1.00 94.25 88 VAL A C 1
ATOM 762 O O . VAL A 1 88 ? -5.936 6.964 -0.612 1.00 94.25 88 VAL A O 1
ATOM 765 N N . ALA A 1 89 ? -5.869 8.419 -2.322 1.00 93.38 89 ALA A N 1
ATOM 766 C CA . ALA A 1 89 ? -4.680 7.891 -2.967 1.00 93.38 89 ALA A CA 1
ATOM 767 C C . ALA A 1 89 ? -3.557 8.923 -2.886 1.00 93.38 89 ALA A C 1
ATOM 769 O O . ALA A 1 89 ? -3.712 10.038 -3.370 1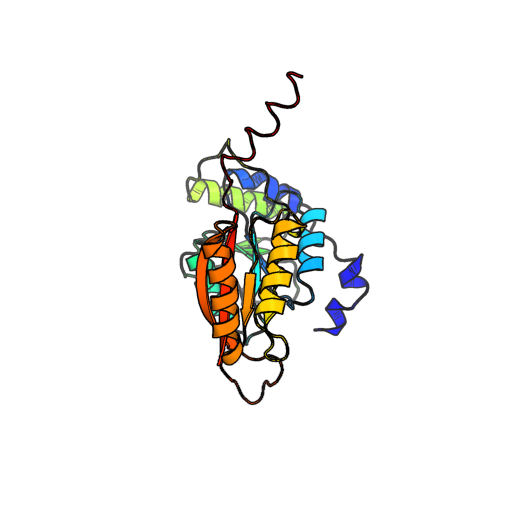.00 93.38 89 ALA A O 1
ATOM 770 N N . VAL A 1 90 ? -2.418 8.540 -2.310 1.00 93.50 90 VAL A N 1
ATOM 771 C CA . VAL A 1 90 ? -1.233 9.400 -2.206 1.00 93.50 90 VAL A CA 1
ATOM 772 C C . VAL A 1 90 ? -0.102 8.791 -3.021 1.00 93.50 90 VAL A C 1
ATOM 774 O O . VAL A 1 90 ? 0.152 7.588 -2.932 1.00 93.50 90 VAL A O 1
ATOM 777 N N . GLY A 1 91 ? 0.588 9.601 -3.817 1.00 91.12 91 GLY A N 1
ATOM 778 C CA . GLY A 1 91 ? 1.710 9.125 -4.618 1.00 91.12 91 GLY A CA 1
ATOM 779 C C . GLY A 1 91 ? 2.670 10.225 -5.028 1.00 91.12 91 GLY A C 1
ATOM 780 O O . GLY A 1 91 ? 2.389 11.413 -4.901 1.00 91.12 91 GLY A O 1
ATOM 781 N N . SER A 1 92 ? 3.833 9.800 -5.511 1.00 87.00 92 SER A N 1
ATOM 782 C CA . SER A 1 92 ? 4.861 10.694 -6.030 1.00 87.00 92 SER A CA 1
ATOM 783 C C . SER A 1 92 ? 4.685 11.009 -7.508 1.00 87.00 92 SER A C 1
ATOM 785 O O . SER A 1 92 ? 5.206 12.016 -7.934 1.00 87.00 92 SER A O 1
ATOM 787 N N . ASP A 1 93 ? 3.989 10.186 -8.291 1.00 85.44 93 ASP A N 1
ATOM 788 C CA . ASP A 1 93 ? 3.821 10.359 -9.739 1.00 85.44 93 ASP A CA 1
ATOM 789 C C . ASP A 1 93 ? 2.326 10.399 -10.066 1.00 85.44 93 ASP A C 1
ATOM 791 O O . ASP A 1 93 ? 1.626 9.386 -9.949 1.00 85.44 93 ASP A O 1
ATOM 795 N N . ALA A 1 94 ? 1.833 11.576 -10.455 1.00 83.25 94 ALA A N 1
ATOM 796 C CA . ALA A 1 94 ? 0.422 11.771 -10.771 1.00 83.25 94 ALA A CA 1
ATOM 797 C C . ALA A 1 94 ? -0.025 11.013 -12.026 1.00 83.25 94 ALA A C 1
ATOM 799 O O . ALA A 1 94 ? -1.182 10.609 -12.106 1.00 83.25 94 ALA A O 1
ATOM 800 N N . SER A 1 95 ? 0.886 10.698 -12.953 1.00 80.31 95 SER A N 1
ATOM 801 C CA . SER A 1 95 ? 0.545 9.936 -14.161 1.00 80.31 95 SER A CA 1
ATOM 802 C C . SER A 1 95 ? 0.166 8.478 -13.876 1.00 80.31 95 SER A C 1
ATOM 804 O O . SER A 1 95 ? -0.379 7.794 -14.743 1.00 80.31 95 SER A O 1
ATOM 806 N N . VAL A 1 96 ? 0.464 7.989 -12.667 1.00 79.94 96 VAL A N 1
ATOM 807 C CA . VAL A 1 96 ? 0.120 6.641 -12.194 1.00 79.94 96 VAL A CA 1
ATOM 808 C C . VAL A 1 96 ? -0.789 6.657 -10.963 1.00 79.94 96 VAL A C 1
ATOM 810 O O . VAL A 1 96 ? -0.985 5.598 -10.345 1.00 79.94 96 VAL A O 1
ATOM 813 N N . LEU A 1 97 ? -1.308 7.829 -10.585 1.00 83.31 97 LEU A N 1
ATOM 814 C CA . LEU A 1 97 ? -2.370 7.961 -9.598 1.00 83.31 97 LEU A CA 1
ATOM 815 C C . LEU A 1 97 ? -3.716 7.772 -10.303 1.00 83.31 97 LEU A C 1
ATOM 817 O O . LEU A 1 97 ? -3.990 8.428 -11.307 1.00 83.31 97 LEU A O 1
ATOM 821 N N . PRO A 1 98 ? -4.567 6.853 -9.828 1.00 75.69 98 PRO A N 1
ATOM 822 C CA . PRO A 1 98 ? -5.861 6.665 -10.449 1.00 75.69 98 PRO A CA 1
ATOM 823 C C . PRO A 1 98 ? -6.762 7.860 -10.147 1.00 75.69 98 PRO A C 1
ATOM 825 O O . PRO A 1 98 ? -6.953 8.238 -8.994 1.00 75.69 98 PRO A O 1
ATOM 828 N N . VAL A 1 99 ? -7.365 8.404 -11.196 1.00 69.62 99 VAL A N 1
ATOM 829 C CA . VAL A 1 99 ? -8.563 9.240 -11.103 1.00 69.62 99 VAL A CA 1
ATOM 830 C C . VAL A 1 99 ? -9.768 8.334 -11.373 1.00 69.62 99 VAL A C 1
ATOM 832 O O . VAL A 1 99 ? -9.752 7.553 -12.336 1.00 69.62 99 VAL A O 1
ATOM 835 N N . GLY A 1 100 ? -10.773 8.385 -10.495 1.00 66.06 100 GLY A N 1
ATOM 836 C CA . GLY A 1 100 ? -11.963 7.527 -10.545 1.00 66.06 100 GLY A CA 1
ATOM 837 C C . GLY A 1 100 ? -11.797 6.158 -9.864 1.00 66.06 100 GLY A C 1
ATOM 838 O O . GLY A 1 100 ? -10.850 5.913 -9.120 1.00 66.06 100 GLY A O 1
ATOM 839 N N . GLY A 1 101 ? -12.755 5.246 -10.074 1.00 64.94 101 GLY A N 1
ATOM 840 C CA . GLY A 1 101 ? -12.716 3.896 -9.480 1.00 64.94 101 GLY A CA 1
ATOM 841 C C . GLY A 1 101 ? -13.019 3.845 -7.974 1.00 64.94 101 GLY A C 1
ATOM 842 O O . GLY A 1 101 ? -12.581 2.932 -7.280 1.00 64.94 101 GLY A O 1
ATOM 843 N N . GLY A 1 102 ? -13.754 4.833 -7.450 1.00 74.50 102 GLY A N 1
ATOM 844 C CA . GLY A 1 102 ? -14.142 4.913 -6.035 1.00 74.50 102 GLY A CA 1
ATOM 845 C C . GLY A 1 102 ? -13.169 5.683 -5.135 1.00 74.50 102 GLY A C 1
ATOM 846 O O . GLY A 1 102 ? -13.515 5.936 -3.974 1.00 74.50 102 GLY A O 1
ATOM 847 N N . VAL A 1 103 ? -12.020 6.092 -5.684 1.00 87.69 103 VAL A N 1
ATOM 848 C CA . VAL A 1 103 ? -11.090 7.065 -5.095 1.00 87.69 103 VAL A CA 1
ATOM 849 C C . VAL A 1 103 ? -11.717 8.449 -5.198 1.00 87.69 103 VAL A C 1
ATOM 851 O O . VAL A 1 103 ? -12.112 8.865 -6.285 1.00 87.69 103 VAL A O 1
ATOM 854 N N . LYS A 1 104 ? -11.835 9.142 -4.065 1.00 89.38 104 LYS A N 1
ATOM 855 C CA . LYS A 1 104 ? -12.396 10.496 -3.989 1.00 89.38 104 LYS A CA 1
ATOM 856 C C . LYS A 1 104 ? -11.318 11.572 -4.049 1.00 89.38 104 LYS A C 1
ATOM 858 O O . LYS A 1 104 ? -11.554 12.620 -4.628 1.00 89.38 104 LYS A O 1
ATOM 863 N N . PHE A 1 105 ? -10.152 11.296 -3.469 1.00 92.25 105 PHE A N 1
ATOM 864 C CA . PHE A 1 105 ? -9.048 12.246 -3.395 1.00 92.25 105 PHE A CA 1
ATOM 865 C C . PHE A 1 105 ? -7.775 11.603 -3.929 1.00 92.25 105 PHE A C 1
ATOM 867 O O . PHE A 1 105 ? -7.324 10.585 -3.398 1.00 92.25 105 PHE A O 1
ATOM 874 N N . SER A 1 106 ? -7.192 12.215 -4.953 1.00 92.56 106 SER A N 1
ATOM 875 C CA . SER A 1 106 ? -5.878 11.857 -5.480 1.00 92.56 106 SER A CA 1
ATOM 876 C C . SER A 1 106 ? -4.905 12.970 -5.136 1.00 92.56 106 SER A C 1
ATOM 878 O O . SER A 1 106 ? -5.133 14.127 -5.473 1.00 92.56 106 SER A O 1
ATOM 880 N N . ILE A 1 107 ? -3.838 12.625 -4.421 1.00 92.62 107 ILE A N 1
ATOM 881 C CA . ILE A 1 107 ? -2.892 13.585 -3.864 1.00 92.62 107 ILE A CA 1
ATOM 882 C C . ILE A 1 107 ? -1.491 13.246 -4.356 1.00 92.62 107 ILE A C 1
ATOM 884 O O . ILE A 1 107 ? -0.978 12.144 -4.140 1.00 92.62 107 ILE A O 1
ATOM 888 N N . MET A 1 108 ? -0.853 14.221 -4.989 1.00 91.81 108 MET A N 1
ATOM 889 C CA . MET A 1 108 ? 0.523 14.128 -5.444 1.00 91.81 108 MET A CA 1
ATOM 890 C C . MET A 1 108 ? 1.445 14.865 -4.478 1.00 91.81 108 MET A C 1
ATOM 892 O O . MET A 1 108 ? 1.335 16.079 -4.311 1.00 91.81 108 MET A O 1
ATOM 896 N N . VAL A 1 109 ? 2.405 14.146 -3.894 1.00 89.81 109 VAL A N 1
ATOM 897 C CA . VAL A 1 109 ? 3.494 14.758 -3.121 1.00 89.81 109 VAL A CA 1
ATOM 898 C C . VAL A 1 109 ? 4.604 15.145 -4.093 1.00 89.81 109 VAL A C 1
ATOM 900 O O . VAL A 1 109 ? 5.331 14.288 -4.592 1.00 89.81 109 VAL A O 1
ATOM 903 N N . ASN A 1 110 ? 4.730 16.435 -4.380 1.00 79.44 110 ASN A N 1
ATOM 904 C CA . ASN A 1 110 ? 5.633 16.986 -5.379 1.00 79.44 110 ASN A CA 1
ATOM 905 C C . ASN A 1 110 ? 7.085 17.062 -4.889 1.00 79.44 110 ASN A C 1
ATOM 907 O O . ASN A 1 110 ? 7.574 18.132 -4.537 1.00 79.44 110 ASN A O 1
ATOM 911 N N . HIS A 1 111 ? 7.770 15.922 -4.897 1.00 73.12 111 HIS A N 1
ATOM 912 C CA . HIS A 1 111 ? 9.187 15.813 -4.532 1.00 73.12 111 HIS A CA 1
ATOM 913 C C . HIS A 1 111 ? 10.055 15.211 -5.643 1.00 73.12 111 HIS A C 1
ATOM 915 O O . HIS A 1 111 ? 11.253 15.018 -5.448 1.00 73.12 111 HIS A O 1
ATOM 921 N N . VAL A 1 112 ? 9.459 14.875 -6.790 1.00 74.06 112 VAL A N 1
ATOM 922 C CA . VAL A 1 112 ? 10.153 14.224 -7.902 1.00 74.06 112 VAL A CA 1
ATOM 923 C C . VAL A 1 112 ? 10.199 15.140 -9.125 1.00 74.06 112 VAL A C 1
ATOM 925 O O . VAL A 1 112 ? 9.212 15.820 -9.410 1.00 74.06 112 VAL A O 1
ATOM 928 N N . PRO A 1 113 ? 11.323 15.157 -9.861 1.00 73.19 113 PRO A N 1
ATOM 929 C CA . PRO A 1 113 ? 11.553 16.131 -10.927 1.00 73.19 113 PRO A CA 1
ATOM 930 C C . PRO A 1 113 ? 10.687 15.904 -12.175 1.00 73.19 113 PRO A C 1
ATOM 932 O O . PRO A 1 113 ? 10.546 16.810 -12.977 1.00 73.19 113 PRO A O 1
ATOM 935 N N . TRP A 1 114 ? 10.074 14.730 -12.347 1.00 76.00 114 TRP A N 1
ATOM 936 C CA . TRP A 1 114 ? 9.293 14.386 -13.546 1.00 76.00 114 TRP A CA 1
ATOM 937 C C . TRP A 1 114 ? 7.803 14.778 -13.488 1.00 76.00 114 TRP A C 1
ATOM 939 O O . TRP A 1 114 ? 7.043 14.433 -14.391 1.00 76.00 114 TRP A O 1
ATOM 949 N N . ASN A 1 115 ? 7.363 15.496 -12.449 1.00 77.94 115 ASN A N 1
ATOM 950 C CA . ASN A 1 115 ? 5.976 15.968 -12.298 1.00 77.94 115 ASN A CA 1
ATOM 951 C C . ASN A 1 115 ? 5.749 17.381 -12.859 1.00 77.94 115 ASN A C 1
ATOM 953 O O . ASN A 1 115 ? 5.090 18.216 -12.235 1.00 77.94 115 ASN A O 1
ATOM 957 N N . GLU A 1 116 ? 6.314 17.667 -14.026 1.00 67.75 116 GLU A N 1
ATOM 958 C CA . GLU A 1 116 ? 6.235 19.001 -14.635 1.00 67.75 116 GLU A CA 1
ATOM 959 C C . GLU A 1 116 ? 4.834 19.321 -15.183 1.00 67.75 116 GLU A C 1
ATOM 961 O O . GLU A 1 116 ? 4.466 20.486 -15.290 1.00 67.75 116 GLU A O 1
ATOM 966 N N . ALA A 1 117 ? 4.031 18.295 -15.483 1.00 72.62 117 ALA A N 1
ATOM 967 C CA . ALA A 1 117 ? 2.676 18.459 -15.997 1.00 72.62 117 ALA A CA 1
ATOM 968 C C . ALA A 1 117 ? 1.659 18.823 -14.900 1.00 72.62 117 ALA A C 1
ATOM 970 O O . ALA A 1 117 ? 1.742 18.355 -13.760 1.00 72.62 117 ALA A O 1
ATOM 971 N N . GLU A 1 118 ? 0.657 19.621 -15.272 1.00 75.56 118 GLU A N 1
ATOM 972 C CA . GLU A 1 118 ? -0.520 19.868 -14.442 1.00 75.56 118 GLU A CA 1
ATOM 973 C C . GLU A 1 118 ? -1.510 18.702 -14.535 1.00 75.56 118 GLU A C 1
ATOM 975 O O . GLU A 1 118 ? -1.780 18.170 -15.612 1.00 75.56 118 GLU A O 1
ATOM 980 N N . TYR A 1 119 ? -2.069 18.319 -13.386 1.00 80.44 119 TYR A N 1
ATOM 981 C CA . TYR A 1 119 ? -3.053 17.247 -13.262 1.00 80.44 119 TYR A CA 1
ATOM 982 C C . TYR A 1 119 ? -4.295 17.813 -12.558 1.00 80.44 119 TYR A C 1
ATOM 984 O O . TYR A 1 119 ? -4.288 17.900 -11.329 1.00 80.44 119 TYR A O 1
ATOM 992 N N . PRO A 1 120 ? -5.341 18.219 -13.306 1.00 77.25 120 PRO A N 1
ATOM 993 C CA . PRO A 1 120 ? -6.485 18.965 -12.768 1.00 77.25 120 PRO A CA 1
ATOM 994 C C . PRO A 1 120 ? -7.213 18.257 -11.618 1.00 77.25 120 PRO A C 1
ATOM 996 O O . PRO A 1 120 ? -7.617 18.895 -10.652 1.00 77.25 120 PRO A O 1
ATOM 999 N N . ASP A 1 121 ? -7.313 16.928 -11.684 1.00 84.19 121 ASP A N 1
ATOM 1000 C CA . ASP A 1 121 ? -8.025 16.106 -10.696 1.00 84.19 121 ASP A CA 1
ATOM 1001 C C . ASP A 1 121 ? -7.120 15.611 -9.552 1.00 84.19 121 ASP A C 1
ATOM 1003 O O . ASP A 1 121 ? -7.411 14.609 -8.896 1.00 84.19 121 ASP A O 1
ATOM 1007 N N . THR A 1 122 ? -5.959 16.240 -9.348 1.00 87.88 122 THR A N 1
ATOM 1008 C CA . THR A 1 122 ? -4.977 15.821 -8.341 1.00 87.88 122 THR A CA 1
ATOM 1009 C C . THR A 1 122 ? -4.540 16.994 -7.475 1.00 87.88 122 THR A C 1
ATOM 1011 O O . THR A 1 122 ? -3.965 17.970 -7.951 1.00 87.88 122 THR A O 1
ATOM 1014 N N . THR A 1 123 ? -4.739 16.873 -6.165 1.00 90.31 123 THR A N 1
ATOM 1015 C CA . THR A 1 123 ? -4.250 17.85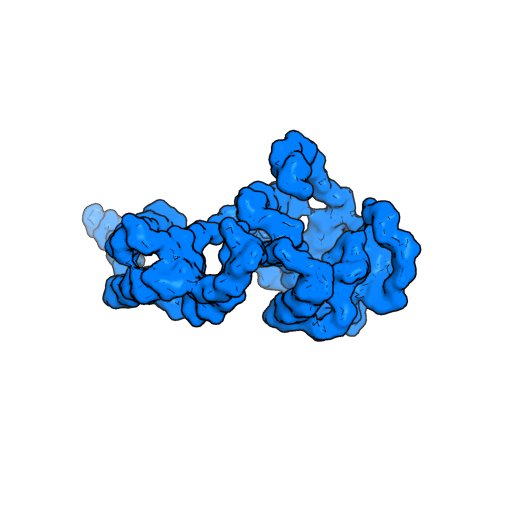4 -5.195 1.00 90.31 123 THR A CA 1
ATOM 1016 C C . THR A 1 123 ? -2.731 17.760 -5.093 1.00 90.31 123 THR A C 1
ATOM 1018 O O . THR A 1 123 ? -2.181 16.717 -4.737 1.00 90.31 123 THR A O 1
ATOM 1021 N N . LYS A 1 124 ? -2.031 18.855 -5.387 1.00 90.38 124 LYS A N 1
ATOM 1022 C CA . LYS A 1 124 ? -0.571 18.930 -5.290 1.00 90.38 124 LYS A CA 1
ATOM 1023 C C . LYS A 1 124 ? -0.152 19.404 -3.901 1.00 90.38 124 LYS A C 1
ATOM 1025 O O . LYS A 1 124 ? -0.610 20.438 -3.429 1.00 90.38 124 LYS A O 1
ATOM 1030 N N . VAL A 1 125 ? 0.760 18.671 -3.272 1.00 91.88 125 VAL A N 1
ATOM 1031 C CA . VAL A 1 125 ? 1.326 18.997 -1.958 1.00 91.88 125 VAL A CA 1
ATOM 1032 C C . VAL A 1 125 ? 2.844 19.013 -2.071 1.00 91.88 125 VAL A C 1
ATOM 1034 O O . VAL A 1 125 ? 3.427 18.089 -2.624 1.00 91.88 125 VAL A O 1
ATOM 1037 N N . SER A 1 126 ? 3.510 20.050 -1.569 1.00 87.38 126 SER A N 1
ATOM 1038 C CA . SER A 1 126 ? 4.968 20.199 -1.692 1.00 87.38 126 SER A CA 1
ATOM 1039 C C . SER A 1 126 ? 5.764 19.234 -0.806 1.00 87.38 126 SER A C 1
ATOM 1041 O O . SER A 1 126 ? 6.834 18.785 -1.203 1.00 87.38 126 SER A O 1
ATOM 1043 N N . ASN A 1 127 ? 5.259 18.896 0.383 1.00 89.38 127 ASN A N 1
ATOM 1044 C CA . ASN A 1 127 ? 5.924 18.012 1.343 1.00 89.38 127 ASN A CA 1
ATOM 1045 C C . ASN A 1 127 ? 4.927 17.382 2.335 1.00 89.38 127 ASN A C 1
ATOM 1047 O O . ASN A 1 127 ? 3.740 17.707 2.350 1.00 89.38 127 ASN A O 1
ATOM 1051 N N . TRP A 1 128 ? 5.408 16.475 3.186 1.00 92.25 128 TRP A N 1
ATOM 1052 C CA . TRP A 1 128 ? 4.562 15.803 4.176 1.00 92.25 128 TRP A CA 1
ATOM 1053 C C . TRP A 1 128 ? 4.046 16.731 5.276 1.00 92.25 128 TRP A C 1
ATOM 1055 O O . TRP A 1 128 ? 2.928 16.538 5.741 1.00 92.25 128 TRP A O 1
ATOM 1065 N N . SER A 1 129 ? 4.772 17.785 5.642 1.00 89.50 129 SER A N 1
ATOM 1066 C CA . SER A 1 129 ? 4.280 18.762 6.621 1.00 89.50 129 SER A CA 1
ATOM 1067 C C . SER A 1 129 ? 3.008 19.462 6.125 1.00 89.50 129 SER A C 1
ATOM 1069 O O . SER A 1 129 ? 2.035 19.577 6.869 1.00 89.50 129 SER A O 1
ATOM 1071 N N . GLY A 1 130 ? 2.960 19.836 4.841 1.00 91.38 130 GLY A N 1
ATOM 1072 C CA . GLY A 1 130 ? 1.754 20.367 4.193 1.00 91.38 130 GLY A CA 1
ATOM 1073 C C . GLY A 1 130 ? 0.639 19.328 4.014 1.00 91.38 130 GLY A C 1
ATOM 1074 O O . GLY A 1 130 ? -0.540 19.681 4.026 1.00 91.38 130 GLY A O 1
ATOM 1075 N N . MET A 1 131 ? 0.986 18.039 3.915 1.00 94.69 131 MET A N 1
ATOM 1076 C CA . MET A 1 131 ? 0.010 16.946 3.790 1.00 94.69 131 MET A CA 1
ATOM 1077 C C . MET A 1 131 ? -0.925 16.870 5.000 1.00 94.69 131 MET A C 1
ATOM 1079 O O . MET A 1 131 ? -2.087 16.508 4.844 1.00 94.69 131 MET A O 1
ATOM 1083 N N . ALA A 1 132 ? -0.460 17.239 6.197 1.00 94.44 132 ALA A N 1
ATOM 1084 C CA . ALA A 1 132 ? -1.286 17.181 7.400 1.00 94.44 132 ALA A CA 1
ATOM 1085 C C . ALA A 1 132 ? -2.555 18.044 7.295 1.00 94.44 132 ALA A C 1
ATOM 1087 O O . ALA A 1 132 ? -3.626 17.601 7.702 1.00 94.44 132 ALA A O 1
ATOM 1088 N N . ALA A 1 133 ? -2.449 19.247 6.725 1.00 95.12 133 ALA A N 1
ATOM 1089 C CA . ALA A 1 133 ? -3.598 20.129 6.522 1.00 95.12 133 ALA A CA 1
ATOM 1090 C C . ALA A 1 133 ? -4.571 19.557 5.479 1.00 95.12 133 ALA A C 1
ATOM 1092 O O . ALA A 1 133 ? -5.783 19.588 5.679 1.00 95.12 133 ALA A O 1
ATOM 1093 N N . VAL A 1 134 ? -4.040 18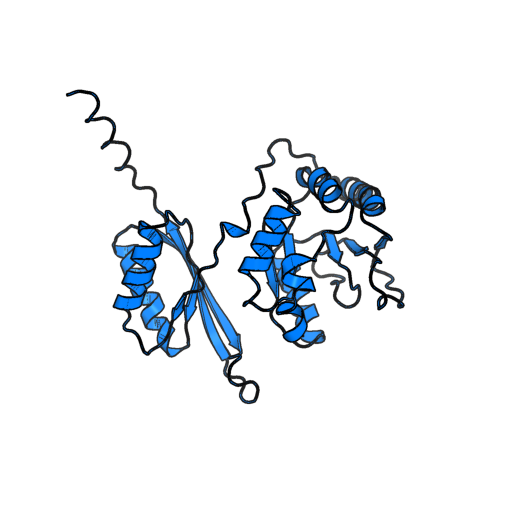.967 4.403 1.00 96.25 134 VAL A N 1
ATOM 1094 C CA . VAL A 1 134 ? -4.850 18.328 3.354 1.00 96.25 134 VAL A CA 1
ATOM 1095 C C . VAL A 1 134 ? -5.602 17.115 3.899 1.00 96.25 134 VAL A C 1
ATOM 1097 O O . VAL A 1 134 ? -6.797 16.978 3.663 1.00 96.25 134 VAL A O 1
ATOM 1100 N N . LEU A 1 135 ? -4.936 16.253 4.672 1.00 96.38 135 LEU A N 1
ATOM 1101 C CA . LEU A 1 135 ? -5.589 15.101 5.296 1.00 96.38 135 LEU A CA 1
ATOM 1102 C C . LEU A 1 135 ? -6.656 15.526 6.307 1.00 96.38 135 LEU A C 1
ATOM 1104 O O . LEU A 1 135 ? -7.693 14.874 6.368 1.00 96.38 135 LEU A O 1
ATOM 1108 N N . GLN A 1 136 ? -6.441 16.616 7.053 1.00 96.19 136 GLN A N 1
ATOM 1109 C CA . GLN A 1 136 ? -7.465 17.147 7.953 1.00 96.19 136 GLN A CA 1
ATOM 1110 C C . GLN A 1 136 ? -8.697 17.625 7.180 1.00 96.19 136 GLN A C 1
ATOM 1112 O O . GLN A 1 136 ? -9.798 17.192 7.495 1.00 96.19 136 GLN A O 1
ATOM 1117 N N . SER A 1 137 ? -8.509 18.411 6.115 1.00 96.44 137 SER A N 1
ATOM 1118 C CA . SER A 1 137 ? -9.615 18.831 5.242 1.00 96.44 137 SER A CA 1
ATOM 1119 C C . SER A 1 137 ? -10.397 17.632 4.707 1.00 96.44 137 SER A C 1
ATOM 1121 O O . SER A 1 137 ? -11.617 17.659 4.668 1.00 96.44 137 SER A O 1
ATOM 1123 N N . ILE A 1 138 ? -9.710 16.546 4.342 1.00 96.06 138 ILE A N 1
ATOM 1124 C CA . ILE A 1 138 ? -10.364 15.328 3.850 1.00 96.06 138 ILE A CA 1
ATOM 1125 C C . ILE A 1 138 ? -11.133 14.600 4.957 1.00 96.06 138 ILE A C 1
ATOM 1127 O O . ILE A 1 138 ? -12.197 14.046 4.685 1.00 96.06 138 ILE A O 1
ATOM 1131 N N . VAL A 1 139 ? -10.604 14.557 6.184 1.00 95.81 139 VAL A N 1
ATOM 1132 C CA . VAL A 1 139 ? -11.324 14.009 7.347 1.00 95.81 139 VAL A CA 1
ATOM 1133 C C . VAL A 1 139 ? -12.629 14.768 7.553 1.00 95.81 139 VAL A C 1
ATOM 1135 O O . VAL A 1 139 ? -13.669 14.128 7.716 1.00 95.81 139 VAL A O 1
ATOM 1138 N N . ASP A 1 140 ? -12.574 16.095 7.474 1.00 95.38 140 ASP A N 1
ATOM 1139 C CA . ASP A 1 140 ? -13.725 16.974 7.661 1.00 95.38 140 ASP A CA 1
ATOM 1140 C C . ASP A 1 140 ? -14.736 16.809 6.506 1.00 95.38 140 ASP A C 1
ATOM 1142 O O . ASP A 1 140 ? -15.919 16.561 6.750 1.00 95.38 140 ASP A O 1
ATOM 1146 N N . ASP A 1 141 ? -14.270 16.817 5.251 1.00 94.94 141 ASP A N 1
ATOM 1147 C CA . ASP A 1 141 ? -15.093 16.637 4.042 1.00 94.94 141 ASP A CA 1
ATOM 1148 C C . ASP A 1 141 ? -15.792 15.272 3.997 1.00 94.94 141 ASP A C 1
ATOM 1150 O O . ASP A 1 141 ? -16.927 15.137 3.533 1.00 94.94 141 ASP A O 1
ATOM 1154 N N . LEU A 1 142 ? -15.103 14.223 4.451 1.00 92.69 142 LEU A N 1
ATOM 1155 C CA . LEU A 1 142 ? -15.653 12.872 4.532 1.00 92.69 142 LEU A CA 1
ATOM 1156 C C . LEU A 1 142 ? -16.410 12.611 5.834 1.00 92.69 142 LEU A C 1
ATOM 1158 O O . LEU A 1 142 ? -16.984 11.527 5.961 1.00 92.69 142 LEU A O 1
ATOM 1162 N N . GLN A 1 143 ? -16.411 13.568 6.767 1.00 93.25 143 GLN A N 1
ATOM 1163 C CA . GLN A 1 143 ? -17.007 13.453 8.097 1.00 93.25 143 GLN A CA 1
ATOM 1164 C C . GLN A 1 143 ? -16.560 12.169 8.815 1.00 93.25 143 GLN A C 1
ATOM 1166 O O . GLN A 1 143 ? -17.371 11.421 9.367 1.00 93.25 143 GLN A O 1
ATOM 1171 N N . LEU A 1 144 ? -15.259 11.864 8.755 1.00 92.25 144 LEU A N 1
ATOM 1172 C CA . LEU A 1 144 ? -14.723 10.643 9.353 1.00 92.25 144 LEU A CA 1
ATOM 1173 C C . LEU A 1 144 ? -14.689 10.771 10.873 1.00 92.25 144 LEU A C 1
ATOM 1175 O O . LEU A 1 144 ? -14.097 11.694 11.427 1.00 92.25 144 LEU A O 1
ATOM 1179 N N . SER A 1 145 ? -15.277 9.797 11.558 1.00 89.81 145 SER A N 1
ATOM 1180 C CA . SER A 1 145 ? -15.204 9.699 13.011 1.00 89.81 145 SER A CA 1
ATOM 1181 C C . SER A 1 145 ? -13.810 9.270 13.462 1.00 89.81 145 SER A C 1
ATOM 1183 O O . SER A 1 145 ? -13.239 8.328 12.905 1.00 89.81 145 SER A O 1
ATOM 1185 N N . TYR A 1 146 ? -13.311 9.896 14.525 1.00 92.88 146 TYR A N 1
ATOM 1186 C CA . TYR A 1 146 ? -12.157 9.388 15.257 1.00 92.88 146 TYR A CA 1
ATOM 1187 C C . TYR A 1 146 ? -12.474 8.005 15.841 1.00 92.88 146 TYR A C 1
ATOM 1189 O O . TYR A 1 146 ? -13.559 7.785 16.379 1.00 92.88 146 TYR A O 1
ATOM 1197 N N . SER A 1 147 ? -11.532 7.071 15.743 1.00 87.44 147 SER A N 1
ATOM 1198 C CA . SER A 1 147 ? -11.631 5.769 16.398 1.00 87.44 147 SER A CA 1
ATOM 1199 C C . SER A 1 147 ? -10.696 5.715 17.601 1.00 87.44 147 SER A C 1
ATOM 1201 O O . SER A 1 147 ? -9.486 5.729 17.420 1.00 87.44 147 SER A O 1
ATOM 1203 N N . ASP A 1 148 ? -11.231 5.518 18.805 1.00 79.00 148 ASP A N 1
ATOM 1204 C CA . ASP A 1 148 ? -10.411 5.275 20.006 1.00 79.00 148 ASP A CA 1
ATOM 1205 C C . ASP A 1 148 ? -9.806 3.856 20.029 1.00 79.00 148 ASP A C 1
ATOM 1207 O O . ASP A 1 148 ? -8.784 3.600 20.658 1.00 79.00 148 ASP A O 1
ATOM 1211 N N . ASN A 1 149 ? -10.400 2.917 19.283 1.00 76.81 149 ASN A N 1
ATOM 1212 C CA . ASN A 1 149 ? -10.025 1.498 19.273 1.00 76.81 149 ASN A CA 1
ATOM 1213 C C . ASN A 1 149 ? -9.045 1.137 18.143 1.00 76.81 149 ASN A C 1
ATOM 1215 O O . ASN A 1 149 ? -9.238 0.157 17.414 1.00 76.81 149 ASN A O 1
ATOM 1219 N N . ILE A 1 150 ? -7.992 1.934 17.959 1.00 76.31 150 ILE A N 1
ATOM 1220 C CA . ILE A 1 150 ? -6.984 1.665 16.926 1.00 76.31 150 ILE A CA 1
ATOM 1221 C C . ILE A 1 150 ? -6.061 0.571 17.430 1.00 76.31 150 ILE A C 1
ATOM 1223 O O . ILE A 1 150 ? -5.247 0.773 18.329 1.00 76.31 150 ILE A O 1
ATOM 1227 N N . ARG A 1 151 ? -6.149 -0.602 16.810 1.00 77.31 151 ARG A N 1
ATOM 1228 C CA . ARG A 1 151 ? -5.130 -1.627 17.022 1.00 77.31 151 ARG A CA 1
ATOM 1229 C C . ARG A 1 151 ? -3.801 -1.139 16.430 1.00 77.31 151 ARG A C 1
ATOM 1231 O O . ARG A 1 151 ? -3.816 -0.558 15.334 1.00 77.31 151 ARG A O 1
ATOM 1238 N N . PRO A 1 152 ? -2.668 -1.395 17.107 1.00 78.00 152 PRO A N 1
ATOM 1239 C CA . PRO A 1 152 ? -1.354 -1.193 16.513 1.00 78.00 152 PRO A CA 1
ATOM 1240 C C . PRO A 1 152 ? -1.295 -1.878 15.151 1.00 78.00 152 PRO A C 1
ATOM 1242 O O . PRO A 1 152 ? -1.832 -2.983 14.987 1.00 78.00 152 PRO A O 1
ATOM 1245 N N . ALA A 1 153 ? -0.690 -1.215 14.163 1.00 82.62 153 ALA A N 1
ATOM 1246 C CA . ALA A 1 153 ? -0.504 -1.866 12.875 1.00 82.62 153 ALA A CA 1
ATOM 1247 C C . ALA A 1 153 ? 0.381 -3.100 13.076 1.00 82.62 153 ALA A C 1
ATOM 1249 O O . ALA A 1 153 ? 1.326 -3.062 13.868 1.00 82.62 153 ALA A O 1
ATOM 1250 N N . PRO A 1 154 ? 0.085 -4.210 12.393 1.00 79.19 154 PRO A N 1
ATOM 1251 C CA . PRO A 1 154 ? 0.912 -5.392 12.510 1.00 79.19 154 PRO A CA 1
ATOM 1252 C C . PRO A 1 154 ? 2.279 -5.136 11.859 1.00 79.19 154 PRO A C 1
ATOM 1254 O O . PRO A 1 154 ? 2.365 -4.433 10.854 1.00 79.19 154 PRO A O 1
ATOM 1257 N N . ARG A 1 155 ? 3.340 -5.766 12.379 1.00 82.94 155 ARG A N 1
ATOM 1258 C CA . ARG A 1 155 ? 4.658 -5.736 11.726 1.00 82.94 155 ARG A CA 1
ATOM 1259 C C . ARG A 1 155 ? 4.569 -6.371 10.344 1.00 82.94 155 ARG A C 1
ATOM 1261 O O . ARG A 1 155 ? 4.270 -7.561 10.230 1.00 82.94 155 ARG A O 1
ATOM 1268 N N . LEU A 1 156 ? 4.838 -5.606 9.296 1.00 82.62 156 LEU A N 1
ATOM 1269 C CA . LEU A 1 156 ? 4.771 -6.052 7.910 1.00 82.62 156 LEU A CA 1
ATOM 1270 C C . LEU A 1 156 ? 5.774 -7.168 7.605 1.00 82.62 156 LEU A C 1
ATOM 1272 O O . LEU A 1 156 ? 5.472 -8.020 6.769 1.00 82.62 156 LEU A O 1
ATOM 1276 N N . SER A 1 157 ? 6.922 -7.176 8.284 1.00 78.69 157 SER A N 1
ATOM 1277 C CA . SER A 1 157 ? 7.962 -8.215 8.226 1.00 78.69 157 SER A CA 1
ATOM 1278 C C . SER A 1 157 ? 7.522 -9.539 8.850 1.00 78.69 157 SER A C 1
ATOM 1280 O O . SER A 1 157 ? 7.974 -10.593 8.418 1.00 78.69 157 SER A O 1
ATOM 1282 N N . SER A 1 158 ? 6.589 -9.515 9.812 1.00 66.88 158 SER A N 1
ATOM 1283 C CA . SER A 1 158 ? 6.017 -10.744 10.386 1.00 66.88 158 SER A CA 1
ATOM 1284 C C . SER A 1 158 ? 5.132 -11.496 9.390 1.00 66.88 158 SER A C 1
ATOM 1286 O O . SER A 1 158 ? 4.975 -12.715 9.483 1.00 66.88 158 SER A O 1
ATOM 1288 N N . PHE A 1 159 ? 4.600 -10.782 8.392 1.00 57.28 159 PHE A N 1
ATOM 1289 C CA . PHE A 1 159 ? 4.031 -11.391 7.200 1.00 57.28 159 PHE A CA 1
ATOM 1290 C C . PHE A 1 159 ? 5.169 -11.734 6.242 1.00 57.28 159 PHE A C 1
ATOM 1292 O O . PHE A 1 159 ? 5.340 -11.107 5.194 1.00 57.28 159 PHE A O 1
ATOM 1299 N N . GLU A 1 160 ? 5.954 -12.748 6.595 1.00 50.78 160 GLU A N 1
ATOM 1300 C CA . GLU A 1 160 ? 6.683 -13.489 5.578 1.00 50.78 160 GLU A CA 1
ATOM 1301 C C . GLU A 1 160 ? 5.629 -14.208 4.728 1.00 50.78 160 GLU A C 1
ATOM 1303 O O . GLU A 1 160 ? 5.112 -15.266 5.097 1.00 50.78 160 GLU A O 1
ATOM 1308 N N . ASP A 1 161 ? 5.257 -13.585 3.604 1.00 48.66 161 ASP A N 1
ATOM 1309 C CA . ASP A 1 161 ? 4.623 -14.264 2.478 1.00 48.66 161 ASP A CA 1
ATOM 1310 C C . ASP A 1 161 ? 5.635 -15.316 1.983 1.00 48.66 161 ASP A C 1
ATOM 1312 O O . ASP A 1 161 ? 6.375 -15.095 1.026 1.00 48.66 161 ASP A O 1
ATOM 1316 N N . ASP A 1 162 ? 5.710 -16.457 2.678 1.00 44.97 162 ASP A N 1
ATOM 1317 C CA . ASP A 1 162 ? 6.449 -17.642 2.242 1.00 44.97 162 ASP A CA 1
ATOM 1318 C C . ASP A 1 162 ? 5.711 -18.187 1.024 1.00 44.97 162 ASP A C 1
ATOM 1320 O O . ASP A 1 162 ? 4.894 -19.103 1.114 1.00 44.97 162 ASP A O 1
ATOM 1324 N N . LEU A 1 163 ? 5.957 -17.558 -0.122 1.00 45.59 163 LEU A N 1
ATOM 1325 C CA . LEU A 1 163 ? 5.456 -17.988 -1.406 1.00 45.59 163 LEU A CA 1
ATOM 1326 C C . LEU A 1 163 ? 6.114 -19.332 -1.723 1.00 45.59 163 LEU A C 1
ATOM 1328 O O . LEU A 1 163 ? 7.210 -19.405 -2.280 1.00 45.59 163 LEU A O 1
ATOM 1332 N N . VAL A 1 164 ? 5.450 -20.420 -1.336 1.00 48.22 164 VAL A N 1
ATOM 1333 C CA . VAL A 1 164 ? 5.906 -21.763 -1.686 1.00 48.22 164 VAL A CA 1
ATOM 1334 C C . VAL A 1 164 ? 5.628 -21.965 -3.170 1.00 48.22 164 VAL A C 1
ATOM 1336 O O . VAL A 1 164 ? 4.498 -22.246 -3.575 1.00 48.22 164 VAL A O 1
ATOM 1339 N N . THR A 1 165 ? 6.669 -21.798 -3.985 1.00 46.59 165 THR A N 1
ATOM 1340 C CA . THR A 1 165 ? 6.634 -22.115 -5.414 1.00 46.59 165 THR A CA 1
ATOM 1341 C C . THR A 1 165 ? 6.638 -23.633 -5.595 1.00 46.59 165 THR A C 1
ATOM 1343 O O . THR A 1 165 ? 7.628 -24.314 -5.313 1.00 46.59 165 THR A O 1
ATOM 1346 N N . ILE A 1 166 ? 5.521 -24.181 -6.069 1.00 51.00 166 ILE A N 1
ATOM 1347 C CA . ILE A 1 166 ? 5.329 -25.623 -6.251 1.00 51.00 166 ILE A CA 1
ATOM 1348 C C . ILE A 1 166 ? 5.834 -26.041 -7.636 1.00 51.00 166 ILE A C 1
ATOM 1350 O O . ILE A 1 166 ? 5.369 -25.562 -8.674 1.00 51.00 166 ILE A O 1
ATOM 1354 N N . SER A 1 167 ? 6.790 -26.967 -7.645 1.00 46.12 167 SER A N 1
ATOM 1355 C CA . SER A 1 167 ? 7.435 -27.541 -8.824 1.00 46.12 167 SER A CA 1
ATOM 1356 C C . SER A 1 167 ? 7.047 -29.007 -8.986 1.00 46.12 167 SER A C 1
ATOM 1358 O O . SER A 1 167 ? 6.940 -29.740 -8.008 1.00 46.12 167 SER A O 1
ATOM 1360 N N . ARG A 1 168 ? 6.940 -29.482 -10.231 1.00 45.12 168 ARG A N 1
ATOM 1361 C CA . ARG A 1 168 ? 6.716 -30.910 -10.527 1.00 45.12 168 ARG A CA 1
ATOM 1362 C C . ARG A 1 168 ? 7.877 -31.824 -10.147 1.00 45.12 168 ARG A C 1
ATOM 1364 O O . ARG A 1 168 ? 7.712 -33.035 -10.117 1.00 45.12 168 ARG A O 1
ATOM 1371 N N . LYS A 1 169 ? 9.063 -31.267 -9.884 1.00 50.44 169 LYS A N 1
ATOM 1372 C CA . LYS A 1 169 ? 10.248 -32.064 -9.530 1.00 50.44 169 LYS A CA 1
ATOM 1373 C C . LYS A 1 169 ? 10.160 -32.674 -8.132 1.00 50.44 169 LYS A C 1
ATOM 1375 O O . LYS A 1 169 ? 10.990 -33.511 -7.789 1.00 50.44 169 LYS A O 1
ATOM 1380 N N . LYS A 1 170 ? 9.221 -32.216 -7.304 1.00 55.16 170 LYS A N 1
ATOM 1381 C CA . LYS A 1 170 ? 9.064 -32.668 -5.925 1.00 55.16 170 LYS A CA 1
ATOM 1382 C C . LYS A 1 170 ? 7.668 -33.278 -5.745 1.00 55.16 170 LYS A C 1
ATOM 1384 O O . LYS A 1 170 ? 6.700 -32.719 -6.259 1.00 55.16 170 LYS 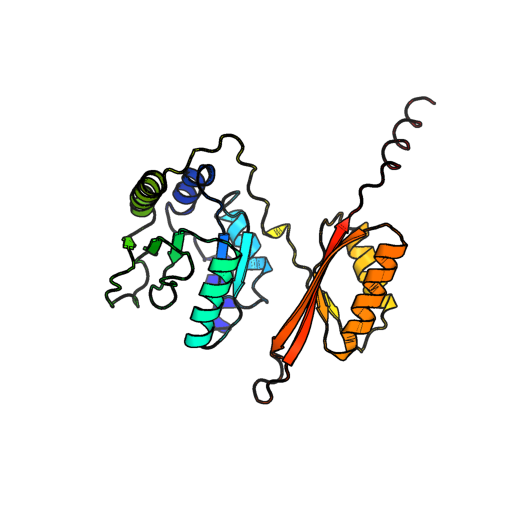A O 1
ATOM 1389 N N . PRO A 1 171 ? 7.556 -34.419 -5.045 1.00 56.16 171 PRO A N 1
ATOM 1390 C CA . PRO A 1 171 ? 6.275 -35.083 -4.824 1.00 56.16 171 PRO A CA 1
ATOM 1391 C C . PRO A 1 171 ? 5.369 -34.259 -3.899 1.00 56.16 171 PRO A C 1
ATOM 1393 O O . PRO A 1 171 ? 5.855 -33.469 -3.091 1.00 56.16 171 PRO A O 1
ATOM 1396 N N . ALA A 1 172 ? 4.052 -34.477 -3.961 1.00 53.97 172 ALA A N 1
ATOM 1397 C CA . ALA A 1 172 ? 3.078 -33.761 -3.130 1.00 53.97 172 ALA A CA 1
ATOM 1398 C C . ALA A 1 172 ? 3.365 -33.860 -1.628 1.00 53.97 172 ALA A C 1
ATOM 1400 O O . ALA A 1 172 ? 3.299 -32.856 -0.920 1.00 53.97 172 ALA A O 1
ATOM 1401 N N . GLY A 1 173 ? 3.796 -35.039 -1.171 1.00 53.72 173 GLY A N 1
ATOM 1402 C CA . GLY A 1 173 ? 4.205 -35.263 0.215 1.00 53.72 173 GLY A CA 1
ATOM 1403 C C . GLY A 1 173 ? 5.363 -34.368 0.671 1.00 53.72 173 GLY A C 1
ATOM 1404 O O . GLY A 1 173 ? 5.379 -33.950 1.821 1.00 53.72 173 GLY A O 1
ATOM 1405 N N . PHE A 1 174 ? 6.288 -33.987 -0.221 1.00 62.88 174 PHE A N 1
ATOM 1406 C CA . PHE A 1 174 ? 7.373 -33.054 0.115 1.00 62.88 174 PHE A CA 1
ATOM 1407 C C . PHE A 1 174 ? 6.824 -31.664 0.451 1.00 62.88 174 PHE A C 1
ATOM 1409 O O . PHE A 1 174 ? 7.244 -31.051 1.429 1.00 62.88 174 PHE A O 1
ATOM 1416 N N . TYR A 1 175 ? 5.866 -31.175 -0.340 1.00 56.91 175 TYR A N 1
ATOM 1417 C CA . TYR A 1 175 ? 5.241 -29.878 -0.098 1.00 56.91 175 TYR A CA 1
ATOM 1418 C C . TYR A 1 175 ? 4.309 -29.915 1.108 1.00 56.91 175 TYR A C 1
ATOM 1420 O O . TYR A 1 175 ? 4.370 -29.000 1.919 1.00 56.91 175 TYR A O 1
ATOM 1428 N N . ALA A 1 176 ? 3.525 -30.981 1.283 1.00 56.88 176 ALA A N 1
ATOM 1429 C CA . ALA A 1 176 ? 2.708 -31.175 2.479 1.00 56.88 176 ALA A CA 1
ATOM 1430 C C . ALA A 1 176 ? 3.573 -31.163 3.749 1.00 56.88 176 ALA A C 1
ATOM 1432 O O . ALA A 1 176 ? 3.278 -30.424 4.682 1.00 56.88 176 ALA A O 1
ATOM 1433 N N . HIS A 1 177 ? 4.694 -31.887 3.753 1.00 61.12 177 HIS A N 1
ATOM 1434 C CA . HIS A 1 177 ? 5.632 -31.914 4.874 1.00 61.12 177 HIS A CA 1
ATOM 1435 C C . HIS A 1 177 ? 6.323 -30.561 5.094 1.00 61.12 177 HIS A C 1
ATOM 1437 O O . HIS A 1 177 ? 6.477 -30.119 6.227 1.00 61.12 177 HIS A O 1
ATOM 1443 N N . TYR A 1 178 ? 6.710 -29.861 4.024 1.00 62.00 178 TYR A N 1
ATOM 1444 C CA . TYR A 1 178 ? 7.291 -28.521 4.124 1.00 62.00 178 TYR A CA 1
ATOM 1445 C C . TYR A 1 178 ? 6.302 -27.514 4.725 1.00 62.00 178 TYR A C 1
ATOM 1447 O O . TYR A 1 178 ? 6.663 -26.773 5.637 1.00 62.00 178 TYR A O 1
ATOM 1455 N N . ILE A 1 179 ? 5.051 -27.514 4.251 1.00 57.97 179 ILE A N 1
ATOM 1456 C CA . ILE A 1 179 ? 3.981 -26.659 4.777 1.00 57.97 179 ILE A CA 1
ATOM 1457 C C . ILE A 1 179 ? 3.703 -27.026 6.232 1.00 57.97 179 ILE A C 1
ATOM 1459 O O . ILE A 1 179 ? 3.662 -26.130 7.062 1.00 57.97 179 ILE A O 1
ATOM 1463 N N . THR A 1 180 ? 3.582 -28.316 6.554 1.00 60.28 180 THR A N 1
ATOM 1464 C CA . THR A 1 180 ? 3.335 -28.801 7.922 1.00 60.28 180 THR A CA 1
ATOM 1465 C C . THR A 1 180 ? 4.448 -28.361 8.866 1.00 60.28 180 THR A C 1
ATOM 1467 O O . THR A 1 180 ? 4.165 -27.711 9.863 1.00 60.28 180 THR A O 1
ATOM 1470 N N . ASN A 1 181 ? 5.718 -28.569 8.506 1.00 61.47 181 ASN A N 1
ATOM 1471 C CA . ASN A 1 181 ? 6.856 -28.116 9.311 1.00 61.47 181 ASN A CA 1
ATOM 1472 C C . ASN A 1 181 ? 6.894 -26.593 9.481 1.00 61.47 181 ASN A C 1
ATOM 1474 O O . ASN A 1 181 ? 7.228 -26.096 10.554 1.00 61.47 181 ASN A O 1
ATOM 1478 N N . LYS A 1 182 ? 6.550 -25.835 8.435 1.00 56.59 182 LYS A N 1
ATOM 1479 C CA . LYS A 1 182 ? 6.457 -24.370 8.503 1.00 56.59 182 LYS A CA 1
ATOM 1480 C C . LYS A 1 182 ? 5.282 -23.904 9.366 1.00 56.59 182 LYS A C 1
ATOM 1482 O O . LYS A 1 182 ? 5.393 -22.888 10.049 1.00 56.59 182 LYS A O 1
ATOM 1487 N N . PHE A 1 183 ? 4.176 -24.642 9.359 1.00 53.47 183 PHE A N 1
ATOM 1488 C CA . PHE A 1 183 ? 2.968 -24.337 10.121 1.00 53.47 183 PHE A CA 1
ATOM 1489 C C . PHE A 1 183 ? 3.122 -24.699 11.607 1.00 53.47 183 PHE A C 1
ATOM 1491 O O . PHE A 1 183 ? 2.770 -23.900 12.473 1.00 53.47 183 PHE A O 1
ATOM 1498 N N . GLU A 1 184 ? 3.702 -25.864 11.904 1.00 54.28 184 GLU A N 1
ATOM 1499 C CA . GLU A 1 184 ? 3.920 -26.383 13.260 1.00 54.28 184 GLU A CA 1
ATOM 1500 C C . GLU A 1 184 ? 5.143 -25.738 13.936 1.00 54.28 184 GLU A C 1
ATOM 1502 O O . GLU A 1 184 ? 5.066 -25.353 15.101 1.00 54.28 184 GLU A O 1
ATOM 1507 N N . GLY A 1 185 ? 6.246 -25.535 13.206 1.00 48.16 185 GLY A N 1
ATOM 1508 C CA . GLY A 1 185 ? 7.509 -25.043 13.768 1.00 48.16 185 GLY A CA 1
ATOM 1509 C C . GLY A 1 185 ? 7.603 -23.526 13.966 1.00 48.16 185 GLY A C 1
ATOM 1510 O O . GLY A 1 185 ? 8.420 -23.076 14.764 1.00 48.16 185 GLY A O 1
ATOM 1511 N N . GLN A 1 186 ? 6.798 -22.718 13.262 1.00 47.56 186 GLN A N 1
ATOM 1512 C CA . GLN A 1 186 ? 6.924 -21.247 13.280 1.00 47.56 186 GLN A CA 1
ATOM 1513 C C . GLN A 1 186 ? 5.677 -20.499 13.790 1.00 47.56 186 GLN A C 1
ATOM 1515 O O . GLN A 1 186 ? 5.601 -19.283 13.632 1.00 47.56 186 GLN A O 1
ATOM 1520 N N . GLN A 1 187 ? 4.698 -21.195 14.390 1.00 50.25 187 GLN A N 1
ATOM 1521 C CA . GLN A 1 187 ? 3.450 -20.609 14.925 1.00 50.25 187 GLN A CA 1
ATOM 1522 C C . GLN A 1 187 ? 2.722 -19.649 13.953 1.00 50.25 187 GLN A C 1
ATOM 1524 O O . GLN A 1 187 ? 2.134 -18.642 14.359 1.00 50.25 187 GLN A O 1
ATOM 1529 N N . ARG A 1 188 ? 2.753 -19.931 12.647 1.00 51.41 188 ARG A N 1
ATOM 1530 C CA . ARG A 1 188 ? 2.209 -19.017 11.631 1.00 51.41 188 ARG A CA 1
ATOM 1531 C C . ARG A 1 188 ? 0.687 -19.112 11.525 1.00 51.41 188 ARG A C 1
ATOM 1533 O O . ARG A 1 188 ? 0.099 -20.176 11.691 1.00 51.41 188 ARG A O 1
ATOM 1540 N N . LYS A 1 189 ? 0.046 -17.977 11.217 1.00 47.78 189 LYS A N 1
ATOM 1541 C CA . LYS A 1 189 ? -1.418 -17.858 11.062 1.00 47.78 189 LYS A CA 1
ATOM 1542 C C . LYS A 1 189 ? -1.912 -18.018 9.620 1.00 47.78 189 LYS A C 1
ATOM 1544 O O . LYS A 1 189 ? -3.110 -18.197 9.440 1.00 47.78 189 LYS A O 1
ATOM 1549 N N . SER A 1 190 ? -1.023 -17.930 8.626 1.00 48.47 190 SER A N 1
ATOM 1550 C CA . SER A 1 190 ? -1.348 -18.042 7.197 1.00 48.47 190 SER A CA 1
ATOM 1551 C C . SER A 1 190 ? -0.133 -18.432 6.355 1.00 48.47 190 SER A C 1
ATOM 1553 O O . SER A 1 190 ? 0.958 -17.920 6.593 1.00 48.47 190 SER A O 1
ATOM 1555 N N . VAL A 1 191 ? -0.331 -19.288 5.347 1.00 53.09 191 VAL A N 1
ATOM 1556 C CA . VAL A 1 191 ? 0.675 -19.659 4.329 1.00 53.09 191 VAL A CA 1
ATOM 1557 C C . VAL A 1 191 ? 0.048 -19.487 2.949 1.00 53.09 191 VAL A C 1
ATOM 1559 O O . VAL A 1 191 ? -1.050 -20.000 2.749 1.00 53.09 191 VAL A O 1
ATOM 1562 N N . ARG A 1 192 ? 0.736 -18.794 2.025 1.00 51.25 192 ARG A N 1
ATOM 1563 C CA . ARG A 1 192 ? 0.317 -18.558 0.631 1.00 51.25 192 ARG A CA 1
ATOM 1564 C C . ARG A 1 192 ? 1.175 -19.374 -0.335 1.00 51.25 192 ARG A C 1
ATOM 1566 O O . ARG A 1 192 ? 2.394 -19.339 -0.266 1.00 51.25 192 ARG A O 1
ATOM 1573 N N . MET A 1 193 ? 0.554 -20.072 -1.282 1.00 55.22 193 MET A N 1
ATOM 1574 C CA . MET A 1 193 ? 1.271 -20.892 -2.271 1.00 55.22 193 MET A CA 1
ATOM 1575 C C . MET A 1 193 ? 1.231 -20.271 -3.676 1.00 55.22 193 MET A C 1
ATOM 1577 O O . MET A 1 193 ? 0.421 -19.388 -3.945 1.00 55.22 193 MET A O 1
ATOM 1581 N N . GLN A 1 194 ? 2.121 -20.707 -4.573 1.00 48.12 194 GLN A N 1
ATOM 1582 C CA . GLN A 1 194 ? 2.028 -20.452 -6.015 1.00 48.12 194 GLN A CA 1
ATOM 1583 C C . GLN A 1 194 ? 2.382 -21.737 -6.772 1.00 48.12 194 GLN A C 1
ATOM 1585 O O . GLN A 1 194 ? 3.479 -22.272 -6.633 1.00 48.12 194 GLN A O 1
ATOM 1590 N N . ALA A 1 195 ? 1.452 -22.241 -7.581 1.00 50.91 195 ALA A N 1
ATOM 1591 C CA . ALA A 1 195 ? 1.610 -23.476 -8.346 1.00 50.91 195 ALA A CA 1
ATOM 1592 C C . ALA A 1 195 ? 1.663 -23.193 -9.856 1.00 50.91 195 ALA A C 1
ATOM 1594 O O . ALA A 1 195 ? 1.113 -22.202 -10.319 1.00 50.91 195 ALA A O 1
ATOM 1595 N N . THR A 1 196 ? 2.320 -24.061 -10.628 1.00 45.19 196 THR A N 1
ATOM 1596 C CA . THR A 1 196 ? 2.155 -24.133 -12.097 1.00 45.19 196 THR A CA 1
ATOM 1597 C C . THR A 1 196 ? 0.918 -24.974 -12.456 1.00 45.19 196 THR A C 1
ATOM 1599 O O . THR A 1 196 ? 0.477 -25.739 -11.605 1.00 45.19 196 THR A O 1
ATOM 1602 N N . TYR A 1 197 ? 0.380 -24.898 -13.691 1.00 44.31 197 TYR A N 1
ATOM 1603 C CA . TYR A 1 197 ? -0.843 -25.623 -14.140 1.00 44.31 197 TYR A CA 1
ATOM 1604 C C . TYR A 1 197 ? -0.894 -27.093 -13.693 1.00 44.31 197 TYR A C 1
ATOM 1606 O O . TYR A 1 197 ? -1.906 -27.568 -13.195 1.00 44.31 197 TYR A O 1
ATOM 1614 N N . ASP A 1 198 ? 0.243 -27.778 -13.758 1.00 46.31 198 ASP A N 1
ATOM 1615 C CA . ASP A 1 198 ? 0.354 -29.201 -13.427 1.00 46.31 198 ASP A CA 1
ATOM 1616 C C . ASP A 1 198 ? 0.816 -29.480 -11.981 1.00 46.31 198 ASP A C 1
ATOM 1618 O O . ASP A 1 198 ? 0.953 -30.629 -11.578 1.00 46.31 198 ASP A O 1
ATOM 1622 N N . ALA A 1 199 ? 1.067 -28.440 -11.184 1.00 53.06 199 ALA A N 1
ATOM 1623 C CA . ALA A 1 199 ? 1.357 -28.517 -9.749 1.00 53.06 199 ALA A CA 1
ATOM 1624 C C . ALA A 1 199 ? 0.131 -28.172 -8.876 1.00 53.06 199 ALA A C 1
ATOM 1626 O O . ALA A 1 199 ? 0.189 -28.269 -7.650 1.00 53.06 199 ALA A O 1
ATOM 1627 N N . ILE A 1 200 ? -0.977 -27.776 -9.506 1.00 54.22 200 ILE A N 1
ATOM 1628 C CA . ILE A 1 200 ? -2.238 -27.399 -8.861 1.00 54.22 200 ILE A CA 1
ATOM 1629 C C . ILE A 1 200 ? -2.889 -28.572 -8.134 1.00 54.22 200 ILE A C 1
ATOM 1631 O O . ILE A 1 200 ? -3.294 -28.420 -6.984 1.00 54.22 200 ILE A O 1
ATOM 1635 N N . SER A 1 201 ? -2.958 -29.745 -8.766 1.00 57.94 201 SER A N 1
ATOM 1636 C CA . SER A 1 201 ? -3.551 -30.947 -8.164 1.00 57.94 201 SER A CA 1
ATOM 1637 C C . SER A 1 201 ? -2.816 -31.345 -6.882 1.00 57.94 201 SER A C 1
ATOM 1639 O O . SER A 1 201 ? -3.438 -31.583 -5.853 1.00 57.94 201 SER A O 1
ATOM 1641 N N . THR A 1 202 ? -1.486 -31.302 -6.924 1.00 59.88 202 THR A N 1
ATOM 1642 C CA . THR A 1 202 ? -0.582 -31.517 -5.789 1.00 59.88 202 THR A CA 1
ATOM 1643 C C . THR A 1 202 ? -0.792 -30.491 -4.667 1.00 59.88 202 THR A C 1
ATOM 1645 O O . THR A 1 202 ? -0.819 -30.863 -3.495 1.00 59.88 202 THR A O 1
ATOM 1648 N N . ALA A 1 203 ? -0.968 -29.208 -5.004 1.00 58.38 203 ALA A N 1
ATOM 1649 C CA . ALA A 1 203 ? -1.239 -28.142 -4.035 1.00 58.38 203 ALA A CA 1
ATOM 1650 C C . ALA A 1 203 ? -2.576 -28.349 -3.310 1.00 58.38 203 ALA A C 1
ATOM 1652 O O . ALA A 1 203 ? -2.662 -28.210 -2.089 1.00 58.38 203 ALA A O 1
ATOM 1653 N N . ILE A 1 204 ? -3.610 -28.706 -4.076 1.00 63.03 204 ILE A N 1
ATOM 1654 C CA . ILE A 1 204 ? -4.953 -28.986 -3.570 1.00 63.03 204 ILE A CA 1
ATOM 1655 C C . ILE A 1 204 ? -4.920 -30.226 -2.671 1.00 63.03 204 ILE A C 1
ATOM 1657 O O . ILE A 1 204 ? -5.412 -30.166 -1.551 1.00 63.03 204 ILE A O 1
ATOM 1661 N N . GLN A 1 205 ? -4.263 -31.310 -3.095 1.00 64.75 205 GLN A N 1
ATOM 1662 C CA . GLN A 1 205 ? -4.115 -32.525 -2.285 1.00 64.75 205 GLN A CA 1
ATOM 1663 C C . GLN A 1 205 ? -3.376 -32.265 -0.966 1.00 64.75 205 GLN A C 1
ATOM 1665 O O . GLN A 1 205 ? -3.854 -32.678 0.085 1.00 64.75 205 GLN A O 1
ATOM 1670 N N . ALA A 1 206 ? -2.252 -31.539 -0.991 1.00 63.56 206 ALA A N 1
ATOM 1671 C CA . ALA A 1 206 ? -1.517 -31.181 0.227 1.00 63.56 206 ALA A CA 1
ATOM 1672 C C . ALA A 1 206 ? -2.367 -30.341 1.198 1.00 63.56 206 ALA A C 1
ATOM 1674 O O . ALA A 1 206 ? -2.268 -30.484 2.414 1.00 63.56 206 ALA A O 1
ATOM 1675 N N . THR A 1 207 ? -3.230 -29.485 0.654 1.00 62.84 207 THR A N 1
ATOM 1676 C CA . THR A 1 207 ? -4.131 -28.630 1.430 1.00 62.84 207 THR A CA 1
ATOM 1677 C C . THR A 1 207 ? -5.300 -29.409 2.032 1.00 62.84 207 THR A C 1
ATOM 1679 O O . THR A 1 207 ? -5.654 -29.194 3.190 1.00 62.84 207 THR A O 1
ATOM 1682 N N . GLU A 1 208 ? -5.873 -30.348 1.281 1.00 65.00 208 GLU A N 1
ATOM 1683 C CA . GLU A 1 208 ? -6.930 -31.236 1.771 1.00 65.00 208 GLU A CA 1
ATOM 1684 C C . GLU A 1 208 ? -6.422 -32.181 2.867 1.00 65.00 208 GLU A C 1
ATOM 1686 O O . GLU A 1 208 ? -7.135 -32.400 3.840 1.00 65.00 208 GLU A O 1
ATOM 1691 N N . VAL A 1 209 ? -5.170 -32.655 2.797 1.00 66.44 209 VAL A N 1
ATOM 1692 C CA . VAL A 1 209 ? -4.547 -33.423 3.895 1.00 66.44 209 VAL A CA 1
ATOM 1693 C C . VAL A 1 209 ? -4.515 -32.601 5.192 1.00 66.44 209 VAL A C 1
ATOM 1695 O O . VAL A 1 209 ? -4.986 -33.066 6.228 1.00 66.44 209 VAL A O 1
ATOM 1698 N N . LEU A 1 210 ? -4.069 -31.341 5.136 1.00 62.47 210 LEU A N 1
ATOM 1699 C CA . LEU A 1 210 ? -4.041 -30.446 6.307 1.00 62.47 210 LEU A CA 1
ATOM 1700 C C . LEU A 1 210 ? -5.437 -30.154 6.879 1.00 62.47 210 LEU A C 1
ATOM 1702 O O . LEU A 1 210 ? -5.599 -29.990 8.094 1.00 62.47 210 LEU A O 1
ATOM 1706 N N . ARG A 1 211 ? -6.449 -30.091 6.009 1.00 62.69 211 ARG A N 1
ATOM 1707 C CA . ARG A 1 211 ? -7.853 -29.941 6.402 1.00 62.69 211 ARG A CA 1
ATOM 1708 C C . ARG A 1 211 ? -8.398 -31.214 7.055 1.00 62.69 211 ARG A C 1
ATOM 1710 O O . ARG A 1 211 ? -9.066 -31.111 8.083 1.00 62.69 211 ARG A O 1
ATOM 1717 N N . MET A 1 212 ? -8.124 -32.391 6.488 1.00 63.72 212 MET A N 1
ATOM 1718 C CA . MET A 1 212 ? -8.540 -33.688 7.042 1.00 63.72 212 MET A CA 1
ATOM 1719 C C . MET A 1 212 ? -7.935 -33.933 8.428 1.00 63.72 212 MET A C 1
ATOM 1721 O O . MET A 1 212 ? -8.618 -34.444 9.312 1.00 63.72 212 MET A O 1
ATOM 1725 N N . GLU A 1 213 ? -6.704 -33.474 8.659 1.00 65.00 213 GLU A N 1
ATOM 1726 C CA . GLU A 1 213 ? -6.049 -33.511 9.973 1.00 65.00 213 GLU A CA 1
ATOM 1727 C C . GLU A 1 213 ? -6.607 -32.481 10.982 1.00 65.00 213 GLU A C 1
ATOM 1729 O O . GLU A 1 213 ? -6.138 -32.422 12.116 1.00 65.00 213 GLU A O 1
ATOM 1734 N N . LYS A 1 214 ? -7.605 -31.661 10.605 1.00 57.84 214 LYS A N 1
ATOM 1735 C CA . LYS A 1 214 ? -8.211 -30.583 11.419 1.00 57.84 214 LYS A CA 1
ATOM 1736 C C . LYS A 1 214 ? -7.218 -29.533 11.948 1.00 57.84 214 LYS A C 1
ATOM 1738 O O . LYS A 1 214 ? -7.530 -28.801 12.886 1.00 57.84 214 LYS A O 1
ATOM 1743 N N . LYS A 1 215 ? -6.037 -29.405 11.338 1.00 56.72 215 LYS A N 1
ATOM 1744 C CA . LYS A 1 215 ? -4.988 -28.467 11.781 1.00 56.72 215 LYS A CA 1
ATOM 1745 C C . LYS A 1 215 ? -5.179 -27.045 11.238 1.00 56.72 215 LYS A C 1
ATOM 1747 O O . LYS A 1 215 ? -4.683 -26.084 11.833 1.00 56.72 215 LYS A O 1
ATOM 1752 N N . ALA A 1 216 ? -5.919 -26.885 10.139 1.00 55.59 216 ALA A N 1
ATOM 1753 C CA . ALA A 1 216 ? -6.195 -25.589 9.524 1.00 55.59 216 ALA A CA 1
ATOM 1754 C C . ALA A 1 216 ? -7.578 -25.523 8.847 1.00 55.59 216 ALA A C 1
ATOM 1756 O O . ALA A 1 216 ? -8.061 -26.499 8.277 1.00 55.59 216 ALA A O 1
ATOM 1757 N N . ILE A 1 217 ? -8.189 -24.337 8.866 1.00 53.50 217 ILE A N 1
ATOM 1758 C CA . ILE A 1 217 ? -9.320 -23.946 8.023 1.00 53.50 217 ILE A CA 1
ATOM 1759 C C . ILE A 1 217 ? -8.766 -23.319 6.748 1.00 53.50 217 ILE A C 1
ATOM 1761 O O . ILE A 1 217 ? -7.998 -22.352 6.787 1.00 53.50 217 ILE A O 1
ATOM 1765 N N . ILE A 1 218 ? -9.195 -23.839 5.603 1.00 55.72 218 ILE A N 1
ATOM 1766 C CA . ILE A 1 218 ? -8.955 -23.190 4.318 1.00 55.72 218 ILE A CA 1
ATOM 1767 C C . ILE A 1 218 ? -9.890 -21.985 4.244 1.00 55.72 218 ILE A C 1
ATOM 1769 O O . ILE A 1 218 ? -11.105 -22.139 4.174 1.00 55.72 218 ILE A O 1
ATOM 1773 N N . SER A 1 219 ? -9.329 -20.783 4.283 1.00 51.03 219 SER A N 1
ATOM 1774 C CA . SER A 1 219 ? -10.115 -19.542 4.285 1.00 51.03 219 SER A CA 1
ATOM 1775 C C . SER A 1 219 ? -10.297 -18.956 2.884 1.00 51.03 219 SER A C 1
ATOM 1777 O O . SER A 1 219 ? -11.263 -18.238 2.637 1.00 51.03 219 SER A O 1
ATOM 1779 N N . LYS A 1 220 ? -9.395 -19.277 1.946 1.00 48.88 220 LYS A N 1
ATOM 1780 C CA . LYS A 1 220 ? -9.507 -18.881 0.541 1.00 48.88 220 LYS A CA 1
ATOM 1781 C C . LYS A 1 220 ? -8.705 -19.817 -0.361 1.00 48.88 220 LYS A C 1
ATOM 1783 O O . LYS A 1 220 ? -7.562 -20.142 -0.044 1.00 48.88 220 LYS A O 1
ATOM 1788 N N . ILE A 1 221 ? -9.304 -20.184 -1.491 1.00 52.72 221 ILE A N 1
ATOM 1789 C CA . ILE A 1 221 ? -8.629 -20.748 -2.662 1.00 52.72 221 ILE A CA 1
ATOM 1790 C C . ILE A 1 221 ? -8.983 -19.826 -3.828 1.00 52.72 221 ILE A C 1
ATOM 1792 O O . ILE A 1 221 ? -10.156 -19.721 -4.180 1.00 52.72 221 ILE A O 1
ATOM 1796 N N . SER A 1 222 ? -8.012 -19.127 -4.411 1.00 49.78 222 SER A N 1
ATOM 1797 C CA . SER A 1 222 ? -8.244 -18.357 -5.641 1.00 49.78 222 SER A CA 1
ATOM 1798 C C . SER A 1 222 ? -7.239 -18.708 -6.714 1.00 49.78 222 SER A C 1
ATOM 1800 O O . SER A 1 222 ? -6.040 -18.748 -6.454 1.00 49.78 222 SER A O 1
ATOM 1802 N N . THR A 1 223 ? -7.754 -18.935 -7.916 1.00 47.16 223 THR A N 1
ATOM 1803 C CA . THR A 1 223 ? -7.011 -19.203 -9.142 1.00 47.16 223 THR A CA 1
ATOM 1804 C C . THR A 1 223 ? -6.945 -17.914 -9.966 1.00 47.16 223 THR A C 1
ATOM 1806 O O . THR A 1 223 ? -7.970 -17.377 -10.370 1.00 47.16 223 THR A O 1
ATOM 1809 N N . GLU A 1 224 ? -5.748 -17.391 -10.213 1.00 52.41 224 GLU A N 1
ATOM 1810 C CA . GLU A 1 224 ? -5.522 -16.242 -11.103 1.00 52.41 224 GLU A CA 1
ATOM 1811 C C . GLU A 1 224 ? -4.574 -16.650 -12.227 1.00 52.41 224 GLU A C 1
ATOM 1813 O O . GLU A 1 224 ? -3.643 -17.408 -11.998 1.00 52.41 224 GLU A O 1
ATOM 1818 N N . CYS A 1 225 ? -4.757 -16.160 -13.449 1.00 49.09 225 CYS A N 1
ATOM 1819 C CA . CYS A 1 225 ? -3.761 -16.379 -14.498 1.00 49.09 225 CYS A CA 1
ATOM 1820 C C . CYS A 1 225 ? -2.624 -15.357 -14.343 1.00 49.09 225 CYS A C 1
ATOM 1822 O O . CYS A 1 225 ? -2.855 -14.158 -14.454 1.00 49.09 225 CYS A O 1
ATOM 1824 N N . ALA A 1 226 ? -1.402 -15.823 -14.090 1.00 48.50 226 ALA A N 1
ATOM 1825 C CA . ALA A 1 226 ? -0.191 -15.010 -14.011 1.00 48.50 226 ALA A CA 1
ATOM 1826 C C . ALA A 1 226 ? 0.728 -15.291 -15.209 1.00 48.50 226 ALA A C 1
ATOM 1828 O O . ALA A 1 226 ? 0.761 -16.406 -15.728 1.00 48.50 226 ALA A O 1
ATOM 1829 N N . HIS A 1 227 ? 1.492 -14.297 -15.656 1.00 47.50 227 HIS A N 1
ATOM 1830 C CA . HIS A 1 227 ? 2.487 -14.497 -16.709 1.00 47.50 227 HIS A CA 1
ATOM 1831 C C . HIS A 1 227 ? 3.740 -15.189 -16.163 1.00 47.50 227 HIS A C 1
ATOM 1833 O O . HIS A 1 227 ? 4.204 -14.863 -15.073 1.00 47.50 227 HIS A O 1
ATOM 1839 N N . ASP A 1 228 ? 4.286 -16.143 -16.923 1.00 46.28 228 ASP A N 1
ATOM 1840 C CA . ASP A 1 228 ? 5.571 -16.782 -16.619 1.00 46.28 228 ASP A CA 1
ATOM 1841 C C . ASP A 1 228 ? 6.732 -15.793 -16.861 1.00 46.28 228 ASP A C 1
ATOM 1843 O O . ASP A 1 228 ? 7.023 -15.472 -18.019 1.00 46.28 228 ASP A O 1
ATOM 1847 N N . PRO A 1 229 ? 7.432 -15.319 -15.811 1.00 45.50 229 PRO A N 1
ATOM 1848 C CA . PRO A 1 229 ? 8.518 -14.353 -15.967 1.00 45.50 229 PRO A CA 1
ATOM 1849 C C . PRO A 1 229 ? 9.768 -14.953 -16.631 1.00 45.50 229 PRO A C 1
ATOM 1851 O O . PRO A 1 229 ? 10.648 -14.210 -17.054 1.00 45.50 229 PRO A O 1
ATOM 1854 N N . SER A 1 230 ? 9.866 -16.283 -16.757 1.00 46.06 230 SER A N 1
ATOM 1855 C CA . SER A 1 230 ? 11.031 -16.946 -17.356 1.00 46.06 230 SER A CA 1
ATOM 1856 C C . SER A 1 230 ? 11.014 -16.972 -18.892 1.00 46.06 230 SER A C 1
ATOM 1858 O O . SER A 1 230 ? 12.031 -17.304 -19.507 1.00 46.06 230 SER A O 1
ATOM 1860 N N . ARG A 1 231 ? 9.881 -16.637 -19.536 1.00 45.38 231 ARG A N 1
ATOM 1861 C CA . ARG A 1 231 ? 9.723 -16.659 -21.004 1.00 45.38 231 ARG A CA 1
ATOM 1862 C C . ARG A 1 231 ? 8.819 -15.524 -21.516 1.00 45.38 231 ARG A C 1
ATOM 1864 O O . ARG A 1 231 ? 7.673 -15.779 -21.887 1.00 45.38 231 ARG A O 1
ATOM 1871 N N . PRO A 1 232 ? 9.335 -14.288 -21.635 1.00 45.59 232 PRO A N 1
ATOM 1872 C CA . PRO A 1 232 ? 8.540 -13.131 -22.063 1.00 45.59 232 PRO A CA 1
ATOM 1873 C C . PRO A 1 232 ? 8.006 -13.229 -23.505 1.00 45.59 232 PRO A C 1
ATOM 1875 O O . PRO A 1 232 ? 6.995 -12.615 -23.823 1.00 45.59 232 PRO A O 1
ATOM 1878 N N . SER A 1 233 ? 8.627 -14.029 -24.383 1.00 45.50 233 SER A N 1
ATOM 1879 C CA . SER A 1 233 ? 8.228 -14.155 -25.798 1.00 45.50 233 SER A CA 1
ATOM 1880 C C . SER A 1 233 ? 7.071 -15.128 -26.064 1.00 45.50 233 SER A C 1
ATOM 1882 O O . SER A 1 233 ? 6.565 -15.199 -27.182 1.00 45.50 233 SER A O 1
ATOM 1884 N N . ARG A 1 234 ? 6.642 -15.900 -25.059 1.00 41.56 234 ARG A N 1
ATOM 1885 C CA . ARG A 1 234 ? 5.471 -16.783 -25.138 1.00 41.56 234 ARG A CA 1
ATOM 1886 C C . ARG A 1 234 ? 4.695 -16.640 -23.843 1.00 41.56 234 ARG A C 1
ATOM 1888 O O . ARG A 1 234 ? 4.962 -17.363 -22.887 1.00 41.56 234 ARG A O 1
ATOM 1895 N N . SER A 1 235 ? 3.739 -15.718 -23.824 1.00 39.25 235 SER A N 1
ATOM 1896 C CA . SER A 1 235 ? 2.816 -15.489 -22.714 1.00 39.25 235 SER A CA 1
ATOM 1897 C C . SER A 1 235 ? 1.957 -16.733 -22.449 1.00 39.25 235 SER A C 1
ATOM 1899 O O . SER A 1 235 ? 0.807 -16.840 -22.862 1.00 39.25 235 SER A O 1
ATOM 1901 N N . ARG A 1 236 ? 2.511 -17.724 -21.744 1.00 42.16 236 ARG A N 1
ATOM 1902 C CA . ARG A 1 236 ? 1.709 -18.795 -21.155 1.00 42.16 236 ARG A CA 1
ATOM 1903 C C . ARG A 1 236 ? 1.075 -18.250 -19.885 1.00 42.16 236 ARG A C 1
ATOM 1905 O O . ARG A 1 236 ? 1.777 -17.829 -18.969 1.00 42.16 236 ARG A O 1
ATOM 1912 N N . LEU A 1 237 ? -0.253 -18.247 -19.863 1.00 45.75 237 LEU A N 1
ATOM 1913 C CA . LEU A 1 237 ? -1.044 -18.007 -18.666 1.00 45.75 237 LEU A CA 1
ATOM 1914 C C . LEU A 1 237 ? -0.785 -19.172 -17.702 1.00 45.75 237 LEU A C 1
ATOM 1916 O O . LEU A 1 237 ? -1.123 -20.319 -17.994 1.00 45.75 237 LEU A O 1
ATOM 1920 N N . VAL A 1 238 ? -0.127 -18.895 -16.581 1.00 43.78 238 VAL A N 1
ATOM 1921 C CA . VAL A 1 238 ? 0.119 -19.866 -15.517 1.00 43.78 238 VAL A CA 1
ATOM 1922 C C . VAL A 1 238 ? -0.938 -19.648 -14.438 1.00 43.78 238 VAL A C 1
ATOM 1924 O O . VAL A 1 238 ? -0.977 -18.572 -13.846 1.00 43.78 238 VAL A O 1
ATOM 1927 N N . PRO A 1 239 ? -1.800 -20.628 -14.145 1.00 42.03 239 PRO A N 1
ATOM 1928 C CA . PRO A 1 239 ? -2.761 -20.500 -13.059 1.00 42.03 239 PRO A CA 1
ATOM 1929 C C . PRO A 1 239 ? -2.034 -20.488 -11.707 1.00 42.03 239 PRO A C 1
ATOM 1931 O O . PRO A 1 239 ? -1.454 -21.476 -11.271 1.00 42.03 239 PRO A O 1
ATOM 1934 N N . ARG A 1 240 ? -2.065 -19.344 -11.041 1.00 48.38 240 ARG A N 1
ATOM 1935 C CA . ARG A 1 240 ? -1.604 -19.090 -9.684 1.00 48.38 240 ARG A CA 1
ATOM 1936 C C . ARG A 1 240 ? -2.718 -19.455 -8.715 1.00 48.38 240 ARG A C 1
ATOM 1938 O O . ARG A 1 240 ? -3.785 -18.857 -8.771 1.00 48.38 240 ARG A O 1
ATOM 1945 N N . ILE A 1 241 ? -2.459 -20.393 -7.808 1.00 49.59 241 ILE A N 1
ATOM 1946 C CA . ILE A 1 241 ? -3.373 -20.690 -6.699 1.00 49.59 241 ILE A CA 1
ATOM 1947 C C . ILE A 1 241 ? -2.874 -20.020 -5.434 1.00 49.59 241 ILE A C 1
ATOM 1949 O O . ILE A 1 241 ? -1.862 -20.444 -4.895 1.00 49.59 241 ILE A O 1
ATOM 1953 N N . GLU A 1 242 ? -3.610 -19.029 -4.941 1.00 50.88 242 GLU A N 1
ATOM 1954 C CA . GLU A 1 242 ? -3.467 -18.520 -3.579 1.00 50.88 242 GLU A CA 1
ATOM 1955 C C . GLU A 1 242 ? -4.302 -19.395 -2.638 1.00 50.88 242 GLU A C 1
ATOM 1957 O O . GLU A 1 242 ? -5.523 -19.479 -2.772 1.00 50.88 242 GLU A O 1
ATOM 1962 N N . LEU A 1 243 ? -3.627 -20.031 -1.685 1.00 52.28 243 LEU A N 1
ATOM 1963 C CA . LEU A 1 243 ? -4.233 -20.741 -0.562 1.00 52.28 243 LEU A CA 1
ATOM 1964 C C . LEU A 1 243 ? -4.008 -19.898 0.684 1.00 52.28 243 LEU A C 1
ATOM 1966 O O . LEU A 1 243 ? -2.915 -19.372 0.847 1.00 52.28 243 LEU A O 1
ATOM 1970 N N . LEU A 1 244 ? -5.013 -19.744 1.542 1.00 51.59 244 LEU A N 1
ATOM 1971 C CA . LEU A 1 244 ? -4.840 -19.075 2.832 1.00 51.59 244 LEU A CA 1
ATOM 1972 C C . LEU A 1 244 ? -5.345 -19.994 3.942 1.00 51.59 244 LEU A C 1
ATOM 1974 O O . LEU A 1 244 ? -6.548 -20.222 4.083 1.00 51.59 244 LEU A O 1
ATOM 1978 N N . LEU A 1 245 ? -4.410 -20.558 4.702 1.00 53.50 245 LEU A N 1
ATOM 1979 C CA . LEU A 1 245 ? -4.679 -21.518 5.775 1.00 53.50 245 LEU A CA 1
ATOM 1980 C C . LEU A 1 245 ? -4.711 -20.817 7.129 1.00 53.50 245 LEU A C 1
ATOM 1982 O O . LEU A 1 245 ? -3.691 -20.293 7.549 1.00 53.50 245 LEU A O 1
ATOM 1986 N N . THR A 1 246 ? -5.848 -20.829 7.822 1.00 49.28 246 THR A N 1
ATOM 1987 C CA . THR A 1 246 ? -5.972 -20.284 9.184 1.00 49.28 246 THR A CA 1
ATOM 1988 C C . THR A 1 246 ? -5.931 -21.420 10.193 1.00 49.28 246 THR A C 1
ATOM 1990 O O . THR A 1 246 ? -6.674 -22.385 10.054 1.00 49.28 246 THR A O 1
ATOM 1993 N N . ARG A 1 247 ? -5.084 -21.336 11.220 1.00 53.50 247 ARG A N 1
ATOM 1994 C CA . ARG A 1 247 ? -5.007 -22.378 12.256 1.00 53.50 247 ARG A CA 1
ATOM 1995 C C . ARG A 1 247 ? -6.333 -22.495 13.013 1.00 53.50 247 ARG A C 1
ATOM 1997 O O . ARG A 1 247 ? -6.894 -21.482 13.424 1.00 53.50 247 ARG A O 1
ATOM 2004 N N . VAL A 1 248 ? -6.788 -23.725 13.248 1.00 51.56 248 VAL A N 1
ATOM 2005 C CA . VAL A 1 248 ? -7.888 -23.992 14.186 1.00 51.56 248 VAL A CA 1
ATOM 2006 C C . VAL A 1 248 ? -7.291 -24.019 15.588 1.00 51.56 248 VAL A C 1
ATOM 2008 O O . VAL A 1 248 ? -6.376 -24.801 15.852 1.00 51.56 248 VAL A O 1
ATOM 2011 N N . GLN A 1 249 ? -7.745 -23.137 16.480 1.00 48.25 249 GLN A N 1
ATOM 2012 C CA . GLN A 1 249 ? -7.428 -23.284 17.899 1.00 48.25 249 GLN A CA 1
ATOM 2013 C C . GLN A 1 249 ? -8.118 -24.561 18.379 1.00 48.25 249 GLN A C 1
ATOM 2015 O O . GLN A 1 249 ? -9.342 -24.645 18.356 1.00 48.25 249 GLN A O 1
ATOM 2020 N N . SER A 1 250 ? -7.347 -25.587 18.742 1.00 43.72 250 SER A N 1
ATOM 2021 C CA . SER A 1 250 ? -7.934 -26.746 19.404 1.00 43.72 250 SER A CA 1
ATOM 2022 C C . SER A 1 250 ? -8.263 -26.346 20.840 1.00 43.72 250 SER A C 1
ATOM 2024 O O . SER A 1 250 ? -7.345 -26.068 21.612 1.00 43.72 250 SER A O 1
ATOM 2026 N N . GLU A 1 251 ? -9.538 -26.390 21.215 1.00 39.66 251 GLU A N 1
ATOM 2027 C CA . GLU A 1 251 ? -10.007 -26.213 22.602 1.00 39.66 251 GLU A CA 1
ATOM 2028 C C . GLU A 1 251 ? -9.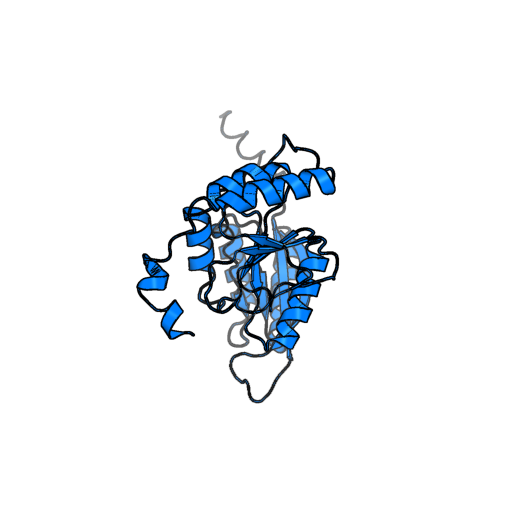407 -27.248 23.583 1.00 39.66 251 GLU A C 1
ATOM 2030 O O . GLU A 1 251 ? -9.548 -27.129 24.792 1.00 39.66 251 GLU A O 1
ATOM 2035 N N . HIS A 1 252 ? -8.664 -28.244 23.094 1.00 41.84 252 HIS A N 1
ATOM 2036 C CA . HIS A 1 252 ? -8.011 -29.267 23.915 1.00 41.84 252 HIS A CA 1
ATOM 2037 C C . HIS A 1 252 ? -6.590 -28.929 24.394 1.00 41.84 252 HIS A C 1
ATOM 2039 O O . HIS A 1 252 ? -5.983 -29.743 25.088 1.00 41.84 252 HIS A O 1
ATOM 2045 N N . ALA A 1 253 ? -6.042 -27.755 24.061 1.00 37.84 253 ALA A N 1
ATOM 2046 C CA . ALA A 1 253 ? -4.709 -27.366 24.535 1.00 37.84 253 ALA A CA 1
ATOM 2047 C C . ALA A 1 253 ? -4.717 -26.669 25.910 1.00 37.84 253 ALA A C 1
ATOM 2049 O O . ALA A 1 253 ? -3.677 -26.632 26.561 1.00 37.84 253 ALA A O 1
ATOM 2050 N N . GLU A 1 254 ? -5.862 -26.163 26.384 1.00 35.25 254 GLU A N 1
ATOM 2051 C CA . GLU A 1 254 ? -5.952 -25.499 27.698 1.00 35.25 254 GLU A CA 1
ATOM 2052 C C . GLU A 1 254 ? -6.166 -26.475 28.866 1.00 35.25 254 GLU A C 1
ATOM 2054 O O . GLU A 1 254 ? -5.850 -26.151 30.008 1.00 35.25 254 GLU A O 1
ATOM 2059 N N . THR A 1 255 ? -6.598 -27.711 28.607 1.00 35.38 255 THR A N 1
ATOM 2060 C CA . THR A 1 255 ? -6.774 -28.721 29.664 1.00 35.38 255 THR A CA 1
ATOM 2061 C C . THR A 1 255 ? -5.486 -29.451 30.051 1.00 35.38 255 THR A C 1
ATOM 2063 O O . THR A 1 255 ? -5.413 -29.992 31.148 1.00 35.38 255 THR A O 1
ATOM 2066 N N . ALA A 1 256 ? -4.443 -29.449 29.212 1.00 35.19 256 ALA A N 1
ATOM 2067 C CA . ALA A 1 256 ? -3.199 -30.177 29.506 1.00 35.19 256 ALA A CA 1
ATOM 2068 C C . ALA A 1 256 ? -2.233 -29.415 30.438 1.00 35.19 256 ALA A C 1
ATOM 2070 O O . ALA A 1 256 ? -1.369 -30.025 31.067 1.00 35.19 256 ALA A O 1
ATOM 2071 N N . THR A 1 257 ? -2.377 -28.094 30.556 1.00 38.56 257 THR A N 1
ATOM 2072 C CA . THR A 1 257 ? -1.587 -27.259 31.477 1.00 38.56 257 THR A CA 1
ATOM 2073 C C . THR A 1 257 ? -2.220 -27.121 32.861 1.00 38.56 257 THR A C 1
ATOM 2075 O O . THR A 1 257 ? -1.505 -26.817 33.811 1.00 38.56 257 THR A O 1
ATOM 2078 N N . ALA A 1 258 ? -3.521 -27.396 33.010 1.00 37.38 258 ALA A N 1
ATOM 2079 C CA . ALA A 1 258 ? -4.208 -27.310 34.301 1.00 37.38 258 ALA A CA 1
ATOM 2080 C C . ALA A 1 258 ? -3.985 -28.544 35.199 1.00 37.38 258 ALA A C 1
ATOM 2082 O O . ALA A 1 258 ? -3.995 -28.418 36.419 1.00 37.38 258 ALA A O 1
ATOM 2083 N N . THR A 1 259 ? -3.724 -29.727 34.632 1.00 36.94 259 THR A N 1
ATOM 2084 C CA . THR A 1 259 ? -3.551 -30.961 35.429 1.00 36.94 259 THR A CA 1
ATOM 2085 C C . THR A 1 259 ? -2.129 -31.148 35.974 1.00 36.94 259 THR A C 1
ATOM 2087 O O . THR A 1 259 ? -1.928 -31.933 36.887 1.00 36.94 259 THR A O 1
ATOM 2090 N N . LYS A 1 260 ? -1.134 -30.394 35.484 1.00 38.38 260 LYS A N 1
ATOM 2091 C CA . LYS A 1 260 ? 0.259 -30.459 35.977 1.00 38.38 260 LYS A CA 1
ATOM 2092 C C . LYS A 1 260 ? 0.593 -29.486 37.116 1.00 38.38 260 LYS A C 1
ATOM 2094 O O . LYS A 1 260 ? 1.749 -29.405 37.509 1.00 38.38 260 LYS A O 1
ATOM 2099 N N . MET A 1 261 ? -0.391 -28.748 37.632 1.00 42.84 261 MET A N 1
ATOM 2100 C CA . MET A 1 261 ? -0.222 -27.885 38.812 1.00 42.84 261 MET A CA 1
ATOM 2101 C C . MET A 1 261 ? -0.924 -28.425 40.069 1.00 42.84 261 MET A C 1
ATOM 2103 O O . MET A 1 261 ? -1.017 -27.706 41.060 1.00 42.84 261 MET A O 1
ATOM 2107 N N . LEU A 1 262 ? -1.423 -29.667 40.039 1.00 41.44 262 LEU A N 1
ATOM 2108 C CA . LEU A 1 262 ? -2.143 -30.292 41.158 1.00 41.44 262 LEU A CA 1
ATOM 2109 C C . LEU A 1 262 ? -1.649 -31.706 41.525 1.00 41.44 262 LEU A C 1
ATOM 2111 O O . LEU A 1 262 ? -2.359 -32.424 42.222 1.00 41.44 262 LEU A O 1
ATOM 2115 N N . GLU A 1 263 ? -0.431 -32.078 41.124 1.00 39.12 263 GLU A N 1
ATOM 2116 C CA . GLU A 1 263 ? 0.293 -33.233 41.688 1.00 39.12 263 GLU A CA 1
ATOM 2117 C C . GLU A 1 263 ? 1.608 -32.790 42.330 1.00 39.12 263 GLU A C 1
ATOM 2119 O O . GLU A 1 263 ? 2.316 -31.962 41.707 1.00 39.12 263 GLU A O 1
#

Foldseek 3Di:
DVVVCVDPCNQPVDADFPLQLVLLVVCLQQDAAEAEDADDPVCQLVVLVVCCVRNPLRHQYYHYDYDDDQVVLLVVVLVVCLVVLAQEAEDQEPSNFHDDSNHPAAEHAPPDPPNPDDDPRYHYDPGNVRVNVVSVVVCVVVVGDGHPPRDRRDRSSLPPQPAAEFDPVDALVVVLVVVVCCCVVVVDFWYWYFYFPVRVVSVVVSVVVCVVVLQWDFPDWDWDFDFDPVCPPDGDGGTTITTTTGGDDDPPPVVVVVVVVPD

Secondary structure (DSSP, 8-state):
-HHHHTSHHHHH--PPPTTHHHHHHHHTTT---EEEE---GGGHHHHHHHHHHHSTTT-SEEEE-----HHHHHHHHHHHHHHTT-SEEEES-GGGSPPSTT--EEEEE--STT--S--TTSEEESSHHHHHHHHHHHHHHTTPPP-S--PPPPPGGG-----EEE-TTS-HHHHHHHHHHHHHHS--S---EEE-GGGHHHHHHHHHHHHHTTSEEEEEEEEEEEE-TT-TTS--EEEEEEEEEEEP--TTSSHHHHGGG--

Organism: NCBI:txid890382